Protein AF-A0A1I2N9X4-F1 (afdb_monomer_lite)

InterPro domains:
  IPR007569 Domain of unknown function DUF559 [PF04480] (42-112)
  IPR011335 Restriction endonuclease type II-like [SSF52980] (3-115)

Foldseek 3Di:
DPPDDCPPVLLVLLVVVCVVVVFDKDAQAFLAPDPPPPDDGDDTARIWTDAPQAIEGEHEAEDDDDDPVV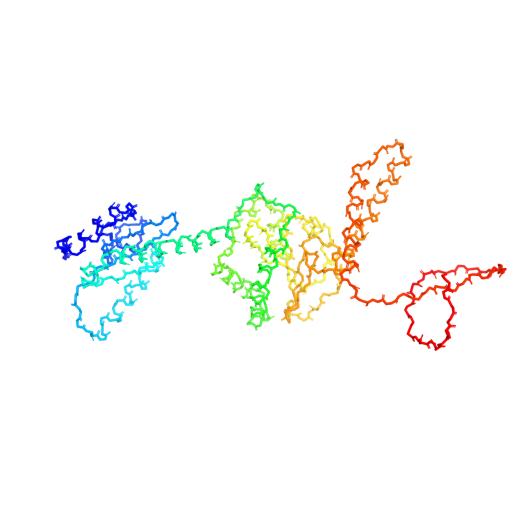VVVVVVVQVSCVVSGHQYYHYDYSVCCVPPVPVVVVVVVVVSVVSVVVRVQLCLFQDADLVPQDLQDQLVQVVVVCVVLLVLLLVLCVVCVADLPSSLVSSVVSCVVVSWHQDPVCCVPRPVLVVVCCVVVQWVGWTGTSNQIETEGEQPDECPVPPPSVVVVQQRSSYAYEYEDGNHPDDGYDDPVPDPGHRYWYHYSVGDIDGCSPDLVNVLVVLVVLLVVLVVVCVVQVVVVHDDVVSVVVSVVSVVSNVVSVVVPPDDDDDDDDDDDDDDDDDDDDDDDDDDDDDDDDDDDDDDD

Organism: NCBI:txid201973

Secondary structure (DSSP, 8-state):
-----TT-HHHHHHHHHHHHTT--EEEEEEEES-TTT---EEEEEEEEEE-SS-EEEEEEE------HHHHHHHHHHHHHHHHTT--EEEEEEHHHHHH-HHHHHHHHHHHHHHHHHHHHHHHHHH---TTS--SS--HHHHHHHHHHHHHHHHHHHHH-TT-HHHHHHHHHHHHHHTT-B--SHHHHHH-HHHHHHHHTTS--EEEEETTEEEEEEE-SS-GGGSHHHHHHHHT-TTSEEEEEE--STT------TT---SSEEEEETT--EEETTT-HHHHHHHHHHHHHHHHHHHHHHHTTT---HHHHHHHHHHHHHHHHHHHTT---PPPPPPPPPP---------------------------

pLDDT: mean 74.31, std 20.83, range [23.67, 98.38]

Structure (mmCIF, N/CA/C/O backbone):
data_AF-A0A1I2N9X4-F1
#
_entry.id   AF-A0A1I2N9X4-F1
#
loop_
_atom_site.group_PDB
_atom_site.id
_atom_site.type_symbol
_atom_site.label_atom_id
_atom_site.label_alt_id
_atom_site.label_comp_id
_atom_site.label_asym_id
_atom_site.label_entity_id
_atom_site.label_seq_id
_atom_site.pdbx_PDB_ins_code
_atom_site.Cartn_x
_atom_site.Cartn_y
_atom_site.Cartn_z
_atom_site.occupancy
_atom_site.B_iso_or_equiv
_atom_site.auth_seq_id
_atom_site.auth_comp_id
_atom_site.auth_asym_id
_atom_site.auth_atom_id
_atom_site.pdbx_PDB_model_num
ATOM 1 N N . MET A 1 1 ? -34.932 -14.422 23.112 1.00 36.62 1 MET A N 1
ATOM 2 C CA . MET A 1 1 ? -33.927 -13.379 22.799 1.00 36.62 1 MET A CA 1
ATOM 3 C C . MET A 1 1 ? -34.322 -12.114 23.539 1.00 36.62 1 MET A C 1
ATOM 5 O O . MET A 1 1 ? -35.435 -11.653 23.332 1.00 36.62 1 MET A O 1
ATOM 9 N N . LYS A 1 2 ? -33.484 -11.585 24.444 1.00 33.56 2 LYS A N 1
ATOM 10 C CA . LYS A 1 2 ? -33.767 -10.280 25.063 1.00 33.56 2 LYS A CA 1
ATOM 11 C C . LYS A 1 2 ? -33.606 -9.218 23.976 1.00 33.56 2 LYS A C 1
ATOM 13 O O . LYS A 1 2 ? -32.479 -8.897 23.616 1.00 33.56 2 LYS A O 1
ATOM 18 N N . VAL A 1 3 ? -34.720 -8.710 23.459 1.00 41.38 3 VAL A N 1
ATOM 19 C CA . VAL A 1 3 ? -34.763 -7.397 22.813 1.00 41.38 3 VAL A CA 1
ATOM 20 C C . VAL A 1 3 ? -34.382 -6.415 23.920 1.00 41.38 3 VAL A C 1
ATOM 22 O O . VAL A 1 3 ? -35.173 -6.171 24.827 1.00 41.38 3 VAL A O 1
ATOM 25 N N . ARG A 1 4 ? -33.113 -6.000 23.973 1.00 47.09 4 ARG A N 1
ATOM 26 C CA . ARG A 1 4 ? -32.677 -4.966 24.916 1.00 47.09 4 ARG A CA 1
ATOM 27 C C . ARG A 1 4 ? -33.085 -3.631 24.312 1.00 47.09 4 ARG A C 1
ATOM 29 O O . ARG A 1 4 ? -32.774 -3.364 23.157 1.00 47.09 4 ARG A O 1
ATOM 36 N N . SER A 1 5 ? -33.872 -2.872 25.061 1.00 44.72 5 SER A N 1
ATOM 37 C CA . SER A 1 5 ? -34.365 -1.573 24.638 1.00 44.72 5 SER A CA 1
ATOM 38 C C . SER A 1 5 ? -33.245 -0.536 24.698 1.00 44.72 5 SER A C 1
ATOM 40 O O . SER A 1 5 ? -32.372 -0.614 25.561 1.00 44.72 5 SER A O 1
ATOM 42 N N . LEU A 1 6 ? -33.342 0.486 23.845 1.00 51.72 6 LEU A N 1
ATOM 43 C CA . LEU A 1 6 ? -32.587 1.748 23.914 1.00 51.72 6 LEU A CA 1
ATOM 44 C C . LEU A 1 6 ? -32.811 2.521 25.236 1.00 51.72 6 LEU A C 1
ATOM 46 O O . LEU A 1 6 ? -32.489 3.699 25.332 1.00 51.72 6 LEU A O 1
ATOM 50 N N . ASP A 1 7 ? -33.396 1.914 26.273 1.00 53.31 7 ASP A N 1
ATOM 51 C CA . ASP A 1 7 ? -33.716 2.581 27.537 1.00 53.31 7 ASP A CA 1
ATOM 52 C C . ASP A 1 7 ? -32.510 2.760 28.460 1.00 53.31 7 ASP A C 1
ATOM 54 O O . ASP A 1 7 ? -32.669 3.245 29.580 1.00 53.31 7 ASP A O 1
ATOM 58 N N . SER A 1 8 ? -31.294 2.436 28.008 1.00 69.19 8 SER A N 1
ATOM 59 C CA . SER A 1 8 ? -30.096 2.924 28.682 1.00 69.19 8 SER A CA 1
ATOM 60 C C . SER A 1 8 ? -30.040 4.448 28.516 1.00 69.19 8 SER A C 1
ATOM 62 O O . SER A 1 8 ? -29.857 4.935 27.395 1.00 69.19 8 SER A O 1
ATOM 64 N N . PRO A 1 9 ? -30.167 5.243 29.599 1.00 83.50 9 PRO A N 1
ATOM 65 C CA . PRO A 1 9 ? -30.145 6.701 29.490 1.00 83.50 9 PRO A CA 1
ATOM 66 C C . PRO A 1 9 ? -28.846 7.204 28.845 1.00 83.50 9 PRO A C 1
ATOM 68 O O . PRO A 1 9 ? -28.835 8.248 28.207 1.00 83.50 9 PRO A O 1
ATOM 71 N N . TYR A 1 10 ? -27.759 6.438 28.954 1.00 89.94 10 TYR A N 1
ATOM 72 C CA . TYR A 1 10 ? -26.455 6.802 28.408 1.00 89.94 10 TYR A CA 1
ATOM 73 C C . TYR A 1 10 ? -26.311 6.517 26.910 1.00 89.94 10 TYR A C 1
ATOM 75 O O . TYR A 1 10 ? -25.607 7.266 26.238 1.00 89.94 10 TYR A O 1
ATOM 83 N N . GLU A 1 11 ? -26.995 5.501 26.372 1.00 91.06 11 GLU A N 1
ATOM 84 C CA . GLU A 1 11 ? -27.077 5.301 24.918 1.00 91.06 11 GLU A CA 1
ATOM 85 C C . GLU A 1 11 ? -27.815 6.473 24.273 1.00 91.06 11 GLU A C 1
ATOM 87 O O . GLU A 1 11 ? -27.294 7.066 23.333 1.00 91.06 11 GLU A O 1
ATOM 92 N N . LYS A 1 12 ? -28.959 6.884 24.845 1.00 92.12 12 LYS A N 1
ATOM 93 C CA . LYS A 1 12 ? -29.717 8.060 24.383 1.00 92.12 12 LYS A CA 1
ATOM 94 C C . LYS A 1 12 ? -28.876 9.341 24.432 1.00 92.12 12 LYS A C 1
ATOM 96 O O . LYS A 1 12 ? -28.818 10.063 23.443 1.00 92.12 12 LYS A O 1
ATOM 101 N N . ILE A 1 13 ? -28.169 9.595 25.538 1.00 94.31 13 ILE A N 1
ATOM 102 C CA . ILE A 1 13 ? -27.284 10.769 25.674 1.00 94.31 13 ILE A CA 1
ATOM 103 C C . ILE A 1 13 ? -26.181 10.767 24.603 1.00 94.31 13 ILE A C 1
ATOM 105 O O . ILE A 1 13 ? -25.904 11.803 23.992 1.00 94.31 13 ILE A O 1
ATOM 109 N N . LEU A 1 14 ? -25.544 9.617 24.361 1.00 95.31 14 LEU A N 1
ATOM 110 C CA . LEU A 1 14 ? -24.505 9.502 23.337 1.00 95.31 14 LEU A CA 1
ATOM 111 C C . LEU A 1 14 ? -25.086 9.686 21.929 1.00 95.31 14 LEU A C 1
ATOM 113 O O . LEU A 1 14 ? -24.506 10.401 21.112 1.00 95.31 14 LEU A O 1
ATOM 117 N N . GLU A 1 15 ? -26.251 9.097 21.661 1.00 95.88 15 GLU A N 1
ATOM 118 C CA . GLU A 1 15 ? -26.978 9.215 20.398 1.00 95.88 15 GLU A CA 1
ATOM 119 C C . GLU A 1 15 ? -27.363 10.670 20.087 1.00 95.88 15 GLU A C 1
ATOM 121 O O . GLU A 1 15 ? -27.155 11.147 18.968 1.00 95.88 15 GLU A O 1
ATOM 126 N N . GLU A 1 16 ? -27.884 11.400 21.074 1.00 95.88 16 GLU A N 1
ATOM 127 C CA . GLU A 1 16 ? -28.192 12.829 20.967 1.00 95.88 16 GLU A CA 1
ATOM 128 C C . GLU A 1 16 ? -26.931 13.663 20.716 1.00 95.88 16 GLU A C 1
ATOM 130 O O . GLU A 1 16 ? -26.940 14.568 19.878 1.00 95.88 16 GLU A O 1
ATOM 135 N N . GLY A 1 17 ? -25.821 13.328 21.381 1.00 97.06 17 GLY A N 1
ATOM 136 C CA . GLY A 1 17 ? -24.512 13.927 21.122 1.00 97.06 17 GLY A CA 1
ATOM 137 C C . GLY A 1 17 ? -24.045 13.722 19.677 1.00 97.06 17 GLY A C 1
ATOM 138 O O . GLY A 1 17 ? -23.663 14.681 19.001 1.00 97.06 17 GLY A O 1
ATOM 139 N N . MET A 1 18 ? -24.146 12.492 19.166 1.00 97.50 18 MET A N 1
ATOM 140 C CA . MET A 1 18 ? -23.806 12.165 17.778 1.00 97.50 18 MET A CA 1
ATOM 141 C C . MET A 1 18 ? -24.719 12.882 16.777 1.00 97.50 18 MET A C 1
ATOM 143 O O . MET A 1 18 ? -24.227 13.438 15.794 1.00 97.50 18 MET A O 1
ATOM 147 N N . LYS A 1 19 ? -26.033 12.943 17.043 1.00 97.12 19 LYS A N 1
ATOM 148 C CA . LYS A 1 19 ? -27.007 13.716 16.250 1.00 97.12 19 LYS A CA 1
ATOM 149 C C . LYS A 1 19 ? -26.639 15.199 16.205 1.00 97.12 19 LYS A C 1
ATOM 151 O O . LYS A 1 19 ? -26.577 15.769 15.116 1.00 97.12 19 LYS A O 1
ATOM 156 N N . ARG A 1 20 ? -26.325 15.807 17.358 1.00 97.75 20 ARG A N 1
ATOM 157 C CA . ARG A 1 20 ? -25.897 17.215 17.463 1.00 97.75 20 ARG A CA 1
ATOM 158 C C . ARG A 1 20 ? -24.675 17.497 16.591 1.00 97.75 20 ARG A C 1
ATOM 160 O O . ARG A 1 20 ? -24.636 18.515 15.904 1.00 97.75 20 ARG A O 1
ATOM 167 N N . ARG A 1 21 ? -23.703 16.583 16.581 1.00 97.19 21 ARG A N 1
ATOM 168 C CA . ARG A 1 21 ? -22.477 16.698 15.777 1.00 97.19 21 ARG A CA 1
ATOM 169 C C . ARG A 1 21 ? -22.609 16.193 14.336 1.00 97.19 21 ARG A C 1
ATOM 171 O O . ARG A 1 21 ? -21.644 16.260 13.582 1.00 97.19 21 ARG A O 1
ATOM 178 N N . LYS A 1 22 ? -23.795 15.731 13.921 1.00 97.25 22 LYS A N 1
ATOM 179 C CA . LYS A 1 22 ? -24.061 15.164 12.584 1.00 97.25 22 LYS A CA 1
ATOM 180 C C . LYS A 1 22 ? -23.155 13.970 12.246 1.00 97.25 22 LYS A C 1
ATOM 182 O O . LYS A 1 22 ? -22.808 13.753 11.086 1.00 97.25 22 LYS A O 1
ATOM 187 N N . ILE A 1 23 ? -22.781 13.188 13.256 1.00 97.19 23 ILE A N 1
ATOM 188 C CA . ILE A 1 23 ? -22.052 11.933 13.071 1.00 97.19 23 ILE A CA 1
ATOM 189 C C . ILE A 1 23 ? -23.029 10.915 12.472 1.00 97.19 23 ILE A C 1
ATOM 191 O O . ILE A 1 23 ? -24.123 10.713 12.996 1.00 97.19 23 ILE A O 1
ATOM 195 N N . SER A 1 24 ? -22.653 10.283 11.359 1.00 97.38 24 SER A N 1
ATOM 196 C CA . SER A 1 24 ? -23.481 9.265 10.704 1.00 97.38 24 SER A CA 1
ATOM 197 C C . SER A 1 24 ? -23.363 7.933 11.442 1.00 97.38 24 SER A C 1
ATOM 199 O O . SER A 1 24 ? -22.257 7.423 11.603 1.00 97.38 24 SER A O 1
ATOM 201 N N . TYR A 1 25 ? -24.483 7.323 11.828 1.00 97.06 25 TYR A N 1
ATOM 202 C CA . TYR A 1 25 ? -24.488 6.023 12.504 1.00 97.06 25 TYR A CA 1
ATOM 203 C C . TYR A 1 25 ? -25.742 5.192 12.199 1.00 97.06 25 TYR A C 1
ATOM 205 O O . TYR A 1 25 ? -26.715 5.682 11.624 1.00 97.06 25 TYR A O 1
ATOM 213 N N . ARG A 1 26 ? -25.713 3.921 12.608 1.00 95.19 26 ARG A N 1
ATOM 214 C CA . ARG A 1 26 ? -26.876 3.038 12.777 1.00 95.19 26 ARG A CA 1
ATOM 215 C C . ARG A 1 26 ? -26.922 2.577 14.225 1.00 95.19 26 ARG A C 1
ATOM 217 O O . ARG A 1 26 ? -25.895 2.145 14.731 1.00 95.19 26 ARG A O 1
ATOM 224 N N . ALA A 1 27 ? -28.067 2.692 14.882 1.00 93.75 27 ALA A N 1
ATOM 225 C CA . ALA A 1 27 ? -28.238 2.205 16.248 1.00 93.75 27 ALA A CA 1
ATOM 226 C C . ALA A 1 27 ? -28.748 0.759 16.243 1.00 93.75 27 ALA A C 1
ATOM 228 O O . ALA A 1 27 ? -29.496 0.383 15.338 1.00 93.75 27 ALA A O 1
ATOM 229 N N . GLN A 1 28 ? -28.374 -0.017 17.262 1.00 88.38 28 GLN A N 1
ATOM 230 C CA . GLN A 1 28 ? -28.844 -1.386 17.492 1.00 88.38 28 GLN A CA 1
ATOM 231 C C . GLN A 1 28 ? -28.669 -2.283 16.249 1.00 88.38 28 GLN A C 1
ATOM 233 O O . GLN A 1 28 ? -29.581 -3.003 15.838 1.00 88.38 28 GLN A O 1
ATOM 238 N N . ASP A 1 29 ? -27.491 -2.211 15.617 1.00 88.06 29 ASP A N 1
ATOM 239 C CA . ASP A 1 29 ? -27.215 -2.881 14.342 1.00 88.06 29 ASP A CA 1
ATOM 240 C C . ASP A 1 29 ? -26.816 -4.352 14.588 1.00 88.06 29 ASP A C 1
ATOM 242 O O . ASP A 1 29 ? -25.788 -4.618 15.227 1.00 88.06 29 ASP A O 1
ATOM 246 N N . PRO A 1 30 ? -27.604 -5.344 14.125 1.00 88.38 30 PRO A N 1
ATOM 247 C CA . PRO A 1 30 ? -27.252 -6.749 14.275 1.00 88.38 30 PRO A CA 1
ATOM 248 C C . PRO A 1 30 ? -26.043 -7.103 13.406 1.00 88.38 30 PRO A C 1
ATOM 250 O O . PRO A 1 30 ? -26.054 -6.939 12.183 1.00 88.38 30 PRO A O 1
ATOM 253 N N . ILE A 1 31 ? -25.019 -7.684 14.027 1.00 84.88 31 ILE A N 1
ATOM 254 C CA . ILE A 1 31 ? -23.812 -8.138 13.336 1.00 84.88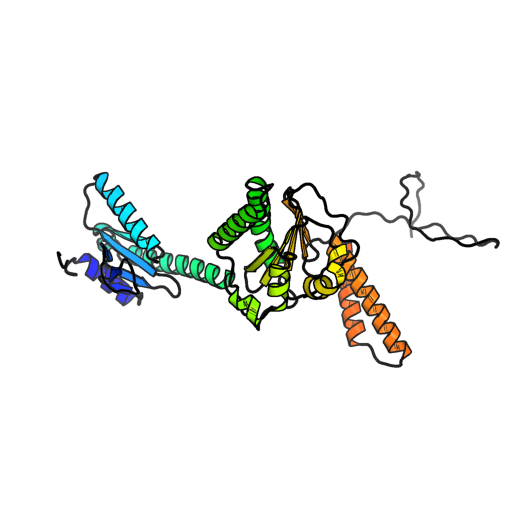 31 ILE A CA 1
ATOM 255 C C . ILE A 1 31 ? -24.063 -9.543 12.798 1.00 84.88 31 ILE A C 1
ATOM 257 O O . ILE A 1 31 ? -24.065 -10.530 13.538 1.00 84.88 31 ILE A O 1
ATOM 261 N N . ARG A 1 32 ? -24.348 -9.593 11.496 1.00 79.88 32 ARG A N 1
ATOM 262 C CA . ARG A 1 32 ? -24.748 -10.797 10.759 1.00 79.88 32 ARG A CA 1
ATOM 263 C C . ARG A 1 32 ? -23.531 -11.621 10.345 1.00 79.88 32 ARG A C 1
ATOM 265 O O . ARG A 1 32 ? -22.572 -11.060 9.820 1.00 79.88 32 ARG A O 1
ATOM 272 N N . ASP A 1 33 ? -23.634 -12.946 10.467 1.00 69.88 33 ASP A N 1
ATOM 273 C CA . ASP A 1 33 ? -22.587 -13.890 10.036 1.00 69.88 33 ASP A CA 1
ATOM 274 C C . ASP A 1 33 ? -22.337 -13.816 8.518 1.00 69.88 33 ASP A C 1
ATOM 276 O O . ASP A 1 33 ? -21.206 -13.902 8.043 1.00 69.88 33 ASP A O 1
ATOM 280 N N . ASN A 1 34 ? -23.401 -13.620 7.729 1.00 65.25 34 ASN A N 1
ATOM 281 C CA . ASN A 1 34 ? -23.299 -13.416 6.289 1.00 65.25 34 ASN A CA 1
ATOM 282 C C . ASN A 1 34 ? -24.286 -12.337 5.810 1.00 65.25 34 ASN A C 1
ATOM 284 O O . ASN A 1 34 ? -25.499 -12.575 5.798 1.00 65.25 34 ASN A O 1
ATOM 288 N N . PRO A 1 35 ? -23.797 -11.172 5.342 1.00 58.34 35 PRO A N 1
ATOM 289 C CA . PRO A 1 35 ? -24.655 -10.101 4.843 1.00 58.34 35 PRO A CA 1
ATOM 290 C C . PRO A 1 35 ? -25.530 -10.506 3.646 1.00 58.34 35 PRO A C 1
ATOM 292 O O . PRO A 1 35 ? -26.546 -9.860 3.411 1.00 58.34 35 PRO A O 1
ATOM 295 N N . ARG A 1 36 ? -25.147 -11.546 2.881 1.00 55.06 36 ARG A N 1
ATOM 296 C CA . ARG A 1 36 ? -25.854 -11.971 1.658 1.00 55.06 36 ARG A CA 1
ATOM 297 C C . ARG A 1 36 ? -27.035 -12.913 1.899 1.00 55.06 36 ARG A C 1
ATOM 299 O O . ARG A 1 36 ? -27.974 -12.865 1.117 1.00 55.06 36 ARG A O 1
ATOM 306 N N . TYR A 1 37 ? -26.999 -13.756 2.934 1.00 57.69 37 TYR A N 1
ATOM 307 C CA . TYR A 1 37 ? -28.021 -14.801 3.150 1.00 57.69 37 TYR A CA 1
ATOM 308 C C . TYR A 1 37 ? -28.962 -14.532 4.330 1.00 57.69 37 TYR A C 1
ATOM 310 O O . TYR A 1 37 ? -29.905 -15.285 4.547 1.00 57.69 37 TYR A O 1
ATOM 318 N N . GLY A 1 38 ? -28.753 -13.446 5.078 1.00 53.16 38 GLY A N 1
ATOM 319 C CA . GLY A 1 38 ? -29.766 -12.872 5.968 1.00 53.16 38 GLY A CA 1
ATOM 320 C C . GLY A 1 38 ? -30.158 -13.679 7.217 1.00 53.16 38 GLY A C 1
ATOM 321 O O . GLY A 1 38 ? -30.835 -13.108 8.070 1.00 53.16 38 GLY A O 1
ATOM 322 N N . MET A 1 39 ? -29.730 -14.933 7.383 1.00 52.81 39 MET A N 1
ATOM 323 C CA . MET A 1 39 ? -30.048 -15.744 8.565 1.00 52.81 39 MET A CA 1
ATOM 324 C C . MET A 1 39 ? -28.907 -15.735 9.590 1.00 52.81 39 MET A C 1
ATOM 326 O O . MET A 1 39 ? -27.792 -16.142 9.280 1.00 52.81 39 MET A O 1
ATOM 330 N N . GLY A 1 40 ? -29.223 -15.301 10.815 1.00 66.94 40 GLY A N 1
ATOM 331 C CA . GLY A 1 40 ? -28.335 -15.342 11.985 1.00 66.94 40 GLY A CA 1
ATOM 332 C C . GLY A 1 40 ? -27.591 -14.031 12.285 1.00 66.94 40 GLY A C 1
ATOM 333 O O . GLY A 1 40 ? -27.060 -13.372 11.390 1.00 66.94 40 GLY A O 1
ATOM 334 N N . TYR A 1 41 ? -27.569 -13.644 13.563 1.00 72.50 41 TYR A N 1
ATOM 335 C CA . TYR A 1 41 ? -26.653 -12.643 14.119 1.00 72.50 41 TYR A CA 1
ATOM 336 C C . TYR A 1 41 ? -26.227 -13.084 15.521 1.00 72.50 41 TYR A C 1
ATOM 338 O O . TYR A 1 41 ? -27.050 -13.572 16.301 1.00 72.50 41 TYR A O 1
ATOM 346 N N . ARG A 1 42 ? -24.940 -12.925 15.848 1.00 79.69 42 ARG A N 1
ATOM 347 C CA . ARG A 1 42 ? -24.394 -13.341 17.151 1.00 79.69 42 ARG A CA 1
ATOM 348 C C . ARG A 1 42 ? -24.387 -12.215 18.180 1.00 79.69 42 ARG A C 1
ATOM 350 O O . ARG A 1 42 ? -24.557 -12.463 19.372 1.00 79.69 42 ARG A O 1
ATOM 357 N N . TYR A 1 43 ? -24.208 -10.984 17.714 1.00 84.06 43 TYR A N 1
ATOM 358 C CA . TYR A 1 43 ? -24.157 -9.783 18.541 1.00 84.06 43 TYR A CA 1
ATOM 359 C C . TYR A 1 43 ? -24.988 -8.670 17.905 1.00 84.06 43 TYR A C 1
ATOM 361 O O . TYR A 1 43 ? -25.205 -8.660 16.695 1.00 84.06 43 TYR A O 1
ATOM 369 N N . VAL A 1 44 ? -25.429 -7.727 18.730 1.00 87.50 44 VAL A N 1
ATOM 370 C CA . VAL A 1 44 ? -26.011 -6.452 18.298 1.00 87.50 44 VAL A CA 1
ATOM 371 C C . VAL A 1 44 ? -25.064 -5.369 18.781 1.00 87.50 44 VAL A C 1
ATOM 373 O O . VAL A 1 44 ? -24.639 -5.433 19.932 1.00 87.50 44 VAL A O 1
ATOM 376 N N . ALA A 1 45 ? -24.668 -4.461 17.896 1.00 90.62 45 ALA A N 1
ATOM 377 C CA . ALA A 1 45 ? -23.883 -3.292 18.262 1.00 90.62 45 ALA A CA 1
ATOM 378 C C . ALA A 1 45 ? -24.806 -2.162 18.715 1.00 90.62 45 ALA A C 1
ATOM 380 O O . ALA A 1 45 ? -25.797 -1.901 18.032 1.00 90.62 45 ALA A O 1
ATOM 381 N N . ASP A 1 46 ? -24.463 -1.462 19.799 1.00 92.88 46 ASP A N 1
ATOM 382 C CA . ASP A 1 46 ? -25.262 -0.312 20.247 1.00 92.88 46 ASP A CA 1
ATOM 383 C C . ASP A 1 46 ? -25.285 0.766 19.165 1.00 92.88 46 ASP A C 1
ATOM 385 O O . ASP A 1 46 ? -26.356 1.237 18.779 1.00 92.88 46 ASP A O 1
ATOM 389 N N . PHE A 1 47 ? -24.115 1.070 18.593 1.00 95.44 47 PHE A N 1
ATOM 390 C CA . PHE A 1 47 ? -23.997 1.903 17.406 1.00 95.44 47 PHE A CA 1
ATOM 391 C C . PHE A 1 47 ? -22.940 1.381 16.431 1.00 95.44 47 PHE A C 1
ATOM 393 O O . PHE A 1 47 ? -21.886 0.875 16.807 1.00 95.44 47 PHE A O 1
ATOM 400 N N . VAL A 1 48 ? -23.199 1.585 15.145 1.00 96.50 48 VAL A N 1
ATOM 401 C CA . VAL A 1 48 ? -22.222 1.472 14.064 1.00 96.50 48 VAL A CA 1
ATOM 402 C C . VAL A 1 48 ? -22.061 2.850 13.453 1.00 96.50 48 VAL A C 1
ATOM 404 O O . VAL A 1 48 ? -22.939 3.322 12.731 1.00 96.50 48 VAL A O 1
ATOM 407 N N . VAL A 1 49 ? -20.938 3.496 13.738 1.00 97.56 49 VAL A N 1
ATOM 408 C CA . VAL A 1 49 ? -20.574 4.804 13.200 1.00 97.56 49 VAL A CA 1
ATOM 409 C C . VAL A 1 49 ? -19.937 4.629 11.824 1.00 97.56 49 VAL A C 1
ATOM 411 O O . VAL A 1 49 ? -19.056 3.794 11.619 1.00 97.56 49 VAL A O 1
ATOM 414 N N . MET A 1 50 ? -20.393 5.425 10.864 1.00 96.44 50 MET A N 1
ATOM 415 C CA . MET A 1 50 ? -20.019 5.326 9.458 1.00 96.44 50 MET A CA 1
ATOM 416 C C . MET A 1 50 ? -19.138 6.513 9.062 1.00 96.44 50 MET A C 1
ATOM 418 O O . MET A 1 50 ? -19.572 7.663 9.132 1.00 96.44 50 MET A O 1
ATOM 422 N N . GLY A 1 51 ? -17.920 6.220 8.607 1.00 95.12 51 GLY A N 1
ATOM 423 C CA . GLY A 1 51 ? -17.074 7.174 7.892 1.00 95.12 51 GLY A CA 1
ATOM 424 C C . GLY A 1 51 ? -17.389 7.206 6.394 1.00 95.12 51 GLY A C 1
ATOM 425 O O . GLY A 1 51 ? -18.317 6.553 5.909 1.00 95.12 51 GLY A O 1
ATOM 426 N N . LYS A 1 52 ? -16.579 7.935 5.621 1.00 94.44 52 LYS A N 1
ATOM 427 C CA . LYS A 1 52 ? -16.640 7.928 4.147 1.00 94.44 52 LYS A CA 1
ATOM 428 C C . LYS A 1 52 ? -16.256 6.566 3.565 1.00 94.44 52 LYS A C 1
ATOM 430 O O . LYS A 1 52 ? -16.717 6.179 2.486 1.00 94.44 52 LYS A O 1
ATOM 435 N N . HIS A 1 53 ? -15.359 5.855 4.237 1.00 92.12 53 HIS A N 1
ATOM 436 C CA . HIS A 1 53 ? -14.749 4.612 3.779 1.00 92.12 53 HIS A CA 1
ATOM 437 C C . HIS A 1 53 ? -14.689 3.528 4.860 1.00 92.12 53 HIS A C 1
ATOM 439 O O . HIS A 1 53 ? -14.535 2.361 4.484 1.00 92.12 53 HIS A O 1
ATOM 445 N N . CYS A 1 54 ? -14.816 3.888 6.142 1.00 94.38 54 CYS A N 1
ATOM 446 C CA . CYS A 1 54 ? -14.753 2.972 7.279 1.00 94.38 54 CYS A CA 1
ATOM 447 C C . CYS A 1 54 ? -16.091 2.787 8.021 1.00 94.38 54 CYS A C 1
ATOM 449 O O . CYS A 1 54 ? -17.038 3.560 7.849 1.00 94.38 54 CYS A O 1
ATOM 451 N N . LYS A 1 55 ? -16.152 1.769 8.886 1.00 95.31 55 LYS A N 1
ATOM 452 C CA . LYS A 1 55 ? -17.242 1.520 9.843 1.00 95.31 55 LYS A CA 1
ATOM 453 C C . LYS A 1 55 ? -16.671 1.154 11.208 1.00 95.31 55 LYS A C 1
ATOM 455 O O . LYS A 1 55 ? -15.893 0.212 11.297 1.00 95.31 55 LYS A O 1
ATOM 460 N N . ILE A 1 56 ? -17.075 1.847 12.262 1.00 96.06 56 ILE A N 1
ATOM 461 C CA . ILE A 1 56 ? -16.589 1.616 13.628 1.00 96.06 56 ILE A CA 1
ATOM 462 C C . ILE A 1 56 ? -17.770 1.232 14.508 1.00 96.06 56 ILE A C 1
ATOM 464 O O . ILE A 1 56 ? -18.807 1.891 14.474 1.00 96.06 56 ILE A O 1
ATOM 468 N N . VAL A 1 57 ? -17.623 0.170 15.290 1.00 95.06 57 VAL A N 1
ATOM 469 C CA . VAL A 1 57 ? -18.604 -0.189 16.316 1.00 95.06 57 VAL A CA 1
ATOM 470 C C . VAL A 1 57 ? -18.367 0.676 17.551 1.00 95.06 57 VAL A C 1
ATOM 472 O O . VAL A 1 57 ? -17.225 0.864 17.959 1.00 95.06 57 VAL A O 1
ATOM 475 N N . VAL A 1 58 ? -19.433 1.200 18.148 1.00 95.00 58 VAL A N 1
ATOM 476 C CA . VAL A 1 58 ? -19.401 1.920 19.423 1.00 95.00 58 VAL A CA 1
ATOM 477 C C . VAL A 1 58 ? -20.374 1.243 20.381 1.00 95.00 58 VAL A C 1
ATOM 479 O O . VAL A 1 58 ? -21.549 1.079 20.060 1.00 95.00 58 VAL A O 1
ATOM 482 N N . GLU A 1 59 ? -19.880 0.863 21.552 1.00 92.56 59 GLU A N 1
ATOM 483 C CA . GLU A 1 59 ? -20.638 0.182 22.605 1.00 92.56 59 GLU A CA 1
ATOM 484 C C . GLU A 1 59 ? -20.694 1.042 23.870 1.00 92.56 59 GLU A C 1
ATOM 486 O O . GLU A 1 59 ? -19.716 1.708 24.235 1.00 92.56 59 GLU A O 1
ATOM 491 N N . VAL A 1 60 ? -21.827 0.988 24.564 1.00 90.62 60 VAL A N 1
ATOM 492 C CA . VAL A 1 60 ? -22.070 1.673 25.831 1.00 90.62 60 VAL A CA 1
ATOM 493 C C . VAL A 1 60 ? -22.096 0.652 26.962 1.00 90.62 60 VAL A C 1
ATOM 495 O O . VAL A 1 60 ? -23.071 -0.049 27.222 1.00 90.62 60 VAL A O 1
ATOM 498 N N . ASP A 1 61 ? -20.998 0.605 27.700 1.00 82.94 61 ASP A N 1
ATOM 499 C CA . ASP A 1 61 ? -20.746 -0.392 28.724 1.00 82.94 61 ASP A CA 1
ATOM 500 C C . ASP A 1 61 ? -21.127 0.142 30.133 1.00 82.94 61 ASP A C 1
ATOM 502 O O . ASP A 1 61 ? -20.505 1.036 30.710 1.00 82.94 61 ASP A O 1
ATOM 506 N N . GLY A 1 62 ? -22.169 -0.421 30.760 1.00 65.50 62 GLY A N 1
ATOM 507 C CA . GLY A 1 62 ? -22.575 -0.098 32.144 1.00 65.50 62 GLY A CA 1
ATOM 508 C C . GLY A 1 62 ? -21.696 -0.727 33.238 1.00 65.50 62 GLY A C 1
ATOM 509 O O . GLY A 1 62 ? -21.444 -1.920 33.172 1.00 65.50 62 GLY A O 1
ATOM 510 N N . ARG A 1 63 ? -21.267 0.059 34.253 1.00 53.41 63 ARG A N 1
ATOM 511 C CA . ARG A 1 63 ? -20.318 -0.295 35.353 1.00 53.41 63 ARG A CA 1
ATOM 512 C C . ARG A 1 63 ? -20.108 -1.802 35.617 1.00 53.41 63 ARG A C 1
ATOM 514 O O . ARG A 1 63 ? -21.031 -2.551 35.925 1.00 53.41 63 ARG A O 1
ATOM 521 N N . TYR A 1 64 ? -18.830 -2.186 35.578 1.00 49.56 64 TYR A N 1
ATOM 522 C CA . TYR A 1 64 ? -18.306 -3.548 35.499 1.00 49.56 64 TYR A CA 1
ATOM 523 C C . TYR A 1 64 ? -17.521 -3.926 36.765 1.00 49.56 64 TYR A C 1
ATOM 525 O O . TYR A 1 64 ? -16.589 -3.218 37.143 1.00 49.56 64 TYR A O 1
ATOM 533 N N . HIS A 1 65 ? -17.807 -5.087 37.361 1.00 47.25 65 HIS A N 1
ATOM 534 C CA . HIS A 1 65 ? -16.808 -5.798 38.165 1.00 47.25 65 HIS A CA 1
ATOM 535 C C . HIS A 1 65 ? -15.802 -6.470 37.213 1.00 47.25 65 HIS A C 1
ATOM 537 O O . HIS A 1 65 ? -16.196 -7.145 36.259 1.00 47.25 65 HIS A O 1
ATOM 543 N N . GLN A 1 66 ? -14.507 -6.243 37.447 1.00 53.19 66 GLN A N 1
ATOM 544 C CA . GLN A 1 66 ? -13.381 -6.704 36.625 1.00 53.19 66 GLN A CA 1
ATOM 545 C C . GLN A 1 66 ? -13.140 -8.216 36.781 1.00 53.19 66 GLN A C 1
ATOM 547 O O . GLN A 1 66 ? -12.168 -8.641 37.398 1.00 53.19 66 GLN A O 1
ATOM 552 N N . GLN A 1 67 ? -14.029 -9.050 36.241 1.00 58.81 67 GLN A N 1
ATOM 553 C CA . GLN A 1 67 ? -13.800 -10.496 36.194 1.00 58.81 67 GLN A CA 1
ATOM 554 C C . GLN A 1 67 ? -13.003 -10.887 34.927 1.00 58.81 67 GLN A C 1
ATOM 556 O O . GLN A 1 67 ? -13.371 -10.449 33.830 1.00 58.81 67 GLN A O 1
ATOM 561 N N . PRO A 1 68 ? -11.944 -11.716 35.038 1.00 58.28 68 PRO A N 1
ATOM 562 C CA . PRO A 1 68 ? -11.104 -12.150 33.911 1.00 58.28 68 PRO A CA 1
ATOM 563 C C . PRO A 1 68 ? -11.882 -12.756 32.731 1.00 58.28 68 PRO A C 1
ATOM 565 O O . PRO A 1 68 ? -11.601 -12.435 31.576 1.00 58.28 68 PRO A O 1
ATOM 568 N N . ASP A 1 69 ? -12.932 -13.533 33.010 1.00 66.81 69 ASP A N 1
ATOM 569 C CA . ASP A 1 69 ? -13.770 -14.195 31.997 1.00 66.81 69 ASP A CA 1
ATOM 570 C C . ASP A 1 69 ? -14.547 -13.218 31.107 1.00 66.81 69 ASP A C 1
ATOM 572 O O . ASP A 1 69 ? -15.027 -13.569 30.025 1.00 66.81 69 ASP A O 1
ATOM 576 N N . ARG A 1 70 ? -14.723 -11.971 31.556 1.00 66.56 70 ARG A N 1
ATOM 577 C CA . ARG A 1 70 ? -15.402 -10.939 30.769 1.00 66.56 70 ARG A CA 1
ATOM 578 C C . ARG A 1 70 ? -14.462 -10.321 29.737 1.00 66.56 70 ARG A C 1
A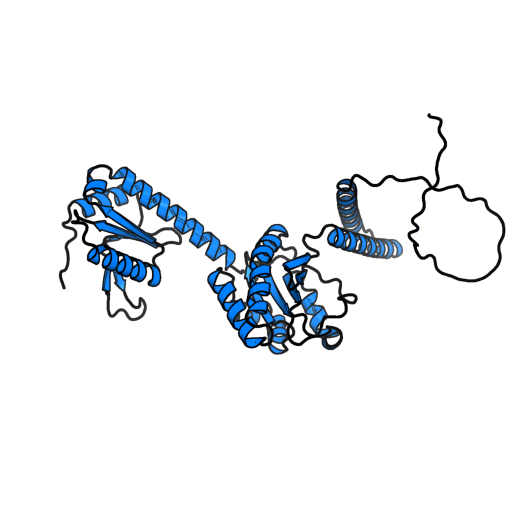TOM 580 O O . ARG A 1 70 ? -14.852 -10.218 28.584 1.00 66.56 70 ARG A O 1
ATOM 587 N N . ARG A 1 71 ? -13.194 -10.082 30.094 1.00 67.50 71 ARG A N 1
ATOM 588 C CA . ARG A 1 71 ? -12.166 -9.591 29.154 1.00 67.50 71 ARG A CA 1
ATOM 589 C C . ARG A 1 71 ? -11.966 -10.536 27.970 1.00 67.50 71 ARG A C 1
ATOM 591 O O . ARG A 1 71 ? -11.820 -10.077 26.844 1.00 67.50 71 ARG A O 1
ATOM 598 N N . ILE A 1 72 ? -11.982 -11.847 28.220 1.00 71.88 72 ILE A N 1
ATOM 599 C CA . ILE A 1 72 ? -11.872 -12.858 27.157 1.00 71.88 72 ILE A CA 1
ATOM 600 C C . ILE A 1 72 ? -13.101 -12.805 26.239 1.00 71.88 72 ILE A C 1
ATOM 602 O O . ILE A 1 72 ? -12.959 -12.824 25.019 1.00 71.88 72 ILE A O 1
ATOM 606 N N . ARG A 1 73 ? -14.311 -12.698 26.806 1.00 74.06 73 ARG A N 1
ATOM 607 C CA . ARG A 1 73 ? -15.552 -12.581 26.022 1.00 74.06 73 ARG A CA 1
ATOM 608 C C . ARG A 1 73 ? -15.607 -11.301 25.192 1.00 74.06 73 ARG A C 1
ATOM 610 O O . ARG A 1 73 ? -16.034 -11.369 24.042 1.00 74.06 73 ARG A O 1
ATOM 617 N N . ASP A 1 74 ? -15.151 -10.182 25.743 1.00 76.31 74 ASP A N 1
ATOM 618 C CA . ASP A 1 74 ? -15.109 -8.900 25.037 1.00 76.31 74 ASP A CA 1
ATOM 619 C C . ASP A 1 74 ? -14.080 -8.947 23.900 1.00 76.31 74 ASP A C 1
ATOM 621 O O . ASP A 1 74 ? -14.413 -8.609 22.770 1.00 76.31 74 ASP A O 1
ATOM 625 N N . ALA A 1 75 ? -12.890 -9.513 24.132 1.00 75.06 75 ALA A N 1
ATOM 626 C CA . ALA A 1 75 ? -11.893 -9.712 23.078 1.00 75.06 75 ALA A CA 1
ATOM 627 C C . ALA A 1 75 ? -12.396 -10.626 21.943 1.00 75.06 75 ALA A C 1
ATOM 629 O O . ALA A 1 75 ? -12.160 -10.348 20.768 1.00 75.06 75 ALA A O 1
ATOM 630 N N . LEU A 1 76 ? -13.120 -11.705 22.270 1.00 78.56 76 LEU A N 1
ATOM 631 C CA . LEU A 1 76 ? -13.748 -12.575 21.268 1.00 78.56 76 LEU A CA 1
ATOM 632 C C . LEU A 1 76 ? -14.835 -11.844 20.474 1.00 78.56 76 LEU A C 1
ATOM 634 O O . LEU A 1 76 ? -14.978 -12.075 19.272 1.00 78.56 76 LEU A O 1
ATOM 638 N N . ARG A 1 77 ? -15.597 -10.967 21.134 1.00 82.44 77 ARG A N 1
ATOM 639 C CA . ARG A 1 77 ? -16.618 -10.139 20.489 1.00 82.44 77 ARG A CA 1
ATOM 640 C C . ARG A 1 77 ? -15.978 -9.122 19.549 1.00 82.44 77 ARG A C 1
ATOM 642 O O . ARG A 1 77 ? -16.400 -9.041 18.401 1.00 82.44 77 ARG A O 1
ATOM 649 N N . ASP A 1 78 ? -14.938 -8.425 19.987 1.00 81.88 78 ASP A N 1
ATOM 650 C CA . ASP A 1 78 ? -14.222 -7.447 19.165 1.00 81.88 78 ASP A CA 1
ATOM 651 C C . ASP A 1 78 ? -13.571 -8.130 17.952 1.00 81.88 78 ASP A C 1
ATOM 653 O O . ASP A 1 78 ? -13.719 -7.675 16.817 1.00 81.88 78 ASP A O 1
ATOM 657 N N . TYR A 1 79 ? -12.946 -9.295 18.157 1.00 81.94 79 TYR A N 1
ATOM 658 C CA . TYR A 1 79 ? -12.421 -10.120 17.068 1.00 81.94 79 TYR A CA 1
ATOM 659 C C . TYR A 1 79 ? -13.515 -10.519 16.068 1.00 81.94 79 TYR A C 1
ATOM 661 O O . TYR A 1 79 ? -13.321 -10.423 14.852 1.00 81.94 79 TYR A O 1
ATOM 669 N N . TYR A 1 80 ? -14.683 -10.937 16.561 1.00 83.94 80 TYR A N 1
ATOM 670 C CA . TYR A 1 80 ? -15.825 -11.253 15.710 1.00 83.94 80 TYR A CA 1
ATOM 671 C C . TYR A 1 80 ? -16.271 -10.023 14.904 1.00 83.94 80 TYR A C 1
ATOM 673 O O . TYR A 1 80 ? -16.429 -10.120 13.694 1.00 83.94 80 TYR A O 1
ATOM 681 N N . MET A 1 81 ? -16.385 -8.844 15.516 1.00 83.06 81 MET A N 1
ATOM 682 C CA . MET A 1 81 ? -16.744 -7.606 14.810 1.00 83.06 81 MET A CA 1
ATOM 683 C C . MET A 1 81 ? -15.737 -7.261 13.705 1.00 83.06 81 MET A C 1
ATOM 685 O O . MET A 1 81 ? -16.117 -7.064 12.551 1.00 83.06 81 MET A O 1
ATOM 689 N N . ILE A 1 82 ? -14.442 -7.271 14.017 1.00 82.62 82 ILE A N 1
ATOM 690 C CA . ILE A 1 82 ? -13.384 -6.920 13.060 1.00 82.62 82 ILE A CA 1
ATOM 691 C C . ILE A 1 82 ? -13.377 -7.884 11.865 1.00 82.62 82 ILE A C 1
ATOM 693 O O . ILE A 1 82 ? -13.307 -7.474 10.704 1.00 82.62 82 ILE A O 1
ATOM 697 N N . THR A 1 83 ? -13.514 -9.184 12.128 1.00 78.62 83 THR A N 1
ATOM 698 C CA . THR A 1 83 ? -13.546 -10.207 11.069 1.00 78.62 83 THR A CA 1
ATOM 699 C C . THR A 1 83 ? -14.800 -10.144 10.193 1.00 78.62 83 THR A C 1
ATOM 701 O O . THR A 1 83 ? -14.761 -10.618 9.058 1.00 78.62 83 THR A O 1
ATOM 704 N N . HIS A 1 84 ? -15.872 -9.493 10.656 1.00 83.25 84 HIS A N 1
ATOM 705 C CA . HIS A 1 84 ? -17.123 -9.297 9.911 1.00 83.25 84 HIS A CA 1
ATOM 706 C C . HIS A 1 84 ? -17.209 -7.930 9.207 1.00 83.25 84 HIS A C 1
ATOM 708 O O . HIS A 1 84 ? -18.279 -7.507 8.770 1.00 83.25 84 HIS A O 1
ATOM 714 N N . GLY A 1 85 ? -16.068 -7.258 9.017 1.00 83.81 85 GLY A N 1
ATOM 715 C CA . GLY A 1 85 ? -15.953 -6.101 8.125 1.00 83.81 85 GLY A CA 1
ATOM 716 C C . GLY A 1 85 ? -16.130 -4.740 8.794 1.00 83.81 85 GLY A C 1
ATOM 717 O O . GLY A 1 85 ? -16.318 -3.748 8.085 1.00 83.81 85 GLY A O 1
ATOM 718 N N . TYR A 1 86 ? -16.054 -4.692 10.123 1.00 90.00 86 TYR A N 1
ATOM 719 C CA . TYR A 1 86 ? -15.909 -3.454 10.884 1.00 90.00 86 TYR A CA 1
ATOM 720 C C . TYR A 1 86 ? -14.422 -3.152 11.084 1.00 90.00 86 TYR A C 1
ATOM 722 O O . TYR A 1 86 ? -13.592 -4.053 11.177 1.00 90.00 86 TYR A O 1
ATOM 730 N N . ASP A 1 87 ? -14.076 -1.874 11.084 1.00 91.62 87 ASP A N 1
ATOM 731 C CA . ASP A 1 87 ? -12.694 -1.406 11.103 1.00 91.62 87 ASP A CA 1
ATOM 732 C C . ASP A 1 87 ? -12.132 -1.284 12.512 1.00 91.62 87 ASP A C 1
ATOM 734 O O . ASP A 1 87 ? -10.929 -1.437 12.702 1.00 91.62 87 ASP A O 1
ATOM 738 N N . ASP A 1 88 ? -12.999 -1.009 13.486 1.00 92.75 88 ASP A N 1
ATOM 739 C CA . ASP A 1 88 ? -12.610 -0.854 14.880 1.00 92.75 88 ASP A CA 1
ATOM 740 C C . ASP A 1 88 ? -13.810 -0.986 15.826 1.00 92.75 88 ASP A C 1
ATOM 742 O O . ASP A 1 88 ? -14.965 -0.937 15.385 1.00 92.75 88 ASP A O 1
ATOM 746 N N . VAL A 1 89 ? -13.526 -1.107 17.124 1.00 90.94 89 VAL A N 1
ATOM 747 C CA . VAL A 1 89 ? -14.516 -1.142 18.204 1.00 90.94 89 VAL A CA 1
ATOM 748 C C . VAL A 1 89 ? -14.107 -0.160 19.305 1.00 90.94 89 VAL A C 1
ATOM 750 O O . VAL A 1 89 ? -13.023 -0.257 19.875 1.00 90.94 89 VAL A O 1
ATOM 753 N N . LEU A 1 90 ? -14.988 0.786 19.627 1.00 92.38 90 LEU A N 1
ATOM 754 C CA . LEU A 1 90 ? -14.865 1.689 20.769 1.00 92.38 90 LEU A CA 1
ATOM 755 C C . LEU A 1 90 ? -15.871 1.291 21.848 1.00 92.38 90 LEU A C 1
ATOM 757 O O . LEU A 1 90 ? -17.027 0.995 21.553 1.00 92.38 90 LEU A O 1
ATOM 761 N N . ARG A 1 91 ? -15.441 1.311 23.108 1.00 90.75 91 ARG A N 1
ATOM 762 C CA . ARG A 1 91 ? -16.291 1.023 24.267 1.00 90.75 91 ARG A CA 1
ATOM 763 C C . ARG A 1 91 ? -16.221 2.201 25.220 1.00 90.75 91 ARG A C 1
ATOM 765 O O . ARG A 1 91 ? -15.131 2.549 25.668 1.00 90.75 91 ARG A O 1
ATOM 772 N N . PHE A 1 92 ? -17.369 2.789 25.533 1.00 92.38 92 PHE A N 1
ATOM 773 C CA . PHE A 1 92 ? -17.472 3.865 26.511 1.00 92.38 92 PHE A CA 1
ATOM 774 C C . PHE A 1 92 ? -18.231 3.382 27.728 1.00 92.38 92 PHE A C 1
ATOM 776 O O . PHE A 1 92 ? -19.337 2.855 27.634 1.00 92.38 92 PHE A O 1
ATOM 783 N N . THR A 1 93 ? -17.662 3.609 28.901 1.00 90.31 93 THR A N 1
ATOM 784 C CA . THR A 1 93 ? -18.368 3.358 30.144 1.00 90.31 93 THR A CA 1
ATOM 785 C C . THR A 1 93 ? -19.468 4.392 30.359 1.00 90.31 93 THR A C 1
ATOM 787 O O . THR A 1 93 ? -19.342 5.567 30.007 1.00 90.31 93 THR A O 1
ATOM 790 N N . THR A 1 94 ? -20.526 4.005 31.068 1.00 90.75 94 THR A N 1
ATOM 791 C CA . THR A 1 94 ? -21.568 4.965 31.474 1.00 90.75 94 THR A CA 1
ATOM 792 C C . THR A 1 94 ? -21.019 6.118 32.319 1.00 90.75 94 THR A C 1
ATOM 794 O O . THR A 1 94 ? -21.569 7.217 32.299 1.00 90.75 94 THR A O 1
ATOM 797 N N . LYS A 1 95 ? -19.910 5.906 33.049 1.00 90.81 95 LYS A N 1
ATOM 798 C CA . LYS A 1 95 ? -19.224 6.977 33.784 1.00 90.81 95 LYS A CA 1
ATOM 799 C C . LYS A 1 95 ? -18.625 7.998 32.818 1.00 90.81 95 LYS A C 1
ATOM 801 O O . LYS A 1 95 ? -18.858 9.179 33.040 1.00 90.81 95 LYS A O 1
ATOM 806 N N . GLU A 1 96 ? -17.906 7.553 31.788 1.00 92.69 96 GLU A N 1
ATOM 807 C CA . GLU A 1 96 ? -17.273 8.430 30.792 1.00 92.69 96 GLU A CA 1
ATOM 808 C C . GLU A 1 96 ? -18.303 9.284 30.063 1.00 92.69 96 GLU A C 1
ATOM 810 O O . GLU A 1 96 ? -18.166 10.504 30.061 1.00 92.69 96 GLU A O 1
ATOM 815 N N . ILE A 1 97 ? -19.384 8.674 29.565 1.00 93.94 97 ILE A N 1
ATOM 816 C CA . ILE A 1 97 ? -20.461 9.398 28.868 1.00 93.94 97 ILE A CA 1
ATOM 817 C C . ILE A 1 97 ? -21.084 10.453 29.787 1.00 93.94 97 ILE A C 1
ATOM 819 O O . ILE A 1 97 ? -21.303 11.590 29.379 1.00 93.94 97 ILE A O 1
ATOM 823 N N . ARG A 1 98 ? -21.333 10.103 31.056 1.00 92.62 98 ARG A N 1
ATOM 824 C CA . ARG A 1 98 ? -21.929 11.023 32.034 1.00 92.62 98 ARG A CA 1
ATOM 825 C C . ARG A 1 98 ? -21.019 12.199 32.379 1.00 92.62 98 ARG A C 1
ATOM 827 O O . ARG A 1 98 ? -21.517 13.291 32.620 1.00 92.62 98 ARG A O 1
ATOM 834 N N . THR A 1 99 ? -19.715 11.963 32.516 1.00 94.12 99 THR A N 1
ATOM 835 C CA . THR A 1 99 ? -18.775 12.982 33.012 1.00 94.12 99 THR A CA 1
ATOM 836 C C . THR A 1 99 ? -18.096 13.772 31.904 1.00 94.12 99 THR A C 1
ATOM 838 O O . THR A 1 99 ? -17.634 14.876 32.163 1.00 94.12 99 THR A O 1
ATOM 841 N N . ASN A 1 100 ? -17.988 13.207 30.702 1.00 96.31 100 ASN A N 1
ATOM 842 C CA . ASN A 1 100 ? -17.278 13.806 29.579 1.00 96.31 100 ASN A CA 1
ATOM 843 C C . ASN A 1 100 ? -17.832 13.304 28.233 1.00 96.31 100 ASN A C 1
ATOM 845 O O . ASN A 1 100 ? -17.144 12.618 27.473 1.00 96.31 100 ASN A O 1
ATOM 849 N N . LEU A 1 101 ? -19.088 13.649 27.936 1.00 97.06 101 LEU A N 1
ATOM 850 C CA . LEU A 1 101 ? -19.716 13.316 26.656 1.00 97.06 101 LEU A CA 1
ATOM 851 C C . LEU A 1 101 ? -18.919 13.872 25.466 1.00 97.06 101 LEU A C 1
ATOM 853 O O . LEU A 1 101 ? -18.691 13.147 24.503 1.00 97.06 101 LEU A O 1
ATOM 857 N N . GLU A 1 102 ? -18.471 15.130 25.537 1.00 97.88 102 GLU A N 1
ATOM 858 C CA . GLU A 1 102 ? -17.727 15.762 24.439 1.00 97.88 102 GLU A CA 1
ATOM 859 C C . GLU A 1 102 ? -16.432 15.006 24.121 1.00 97.88 102 GLU A C 1
ATOM 861 O O . GLU A 1 102 ? -16.183 14.709 22.958 1.00 97.88 102 GLU A O 1
ATOM 866 N N . GLY A 1 103 ? -15.678 14.575 25.138 1.00 97.88 103 GLY A N 1
ATOM 867 C CA . GLY A 1 103 ? -14.485 13.755 24.926 1.00 97.88 103 GLY A CA 1
ATOM 868 C C . GLY A 1 103 ? -14.776 12.378 24.318 1.00 97.88 103 GLY A C 1
ATOM 869 O O . GLY A 1 103 ? -13.950 11.861 23.570 1.00 97.88 103 GLY A O 1
ATOM 870 N N . CYS A 1 104 ? -15.944 11.782 24.587 1.00 97.62 104 CYS A N 1
ATOM 871 C CA . CYS A 1 104 ? -16.357 10.540 23.920 1.00 97.62 104 CYS A CA 1
ATOM 872 C C . CYS A 1 104 ? -16.652 10.788 22.430 1.00 97.62 104 CYS A C 1
ATOM 874 O O . CYS A 1 104 ? -16.238 10.008 21.573 1.00 97.62 104 CYS A O 1
ATOM 876 N N . LEU A 1 105 ? -17.336 11.893 22.114 1.00 98.38 105 LEU A N 1
ATOM 877 C CA . LEU A 1 105 ? -17.640 12.287 20.735 1.00 98.38 105 LEU A CA 1
ATOM 878 C C . LEU A 1 105 ? -16.370 12.638 19.946 1.00 98.38 105 LEU A C 1
ATOM 880 O O . LEU A 1 105 ? -16.238 12.216 18.798 1.00 98.38 105 LEU A O 1
ATOM 884 N N . ASP A 1 106 ? -15.416 13.338 20.567 1.00 98.12 106 ASP A N 1
ATOM 885 C CA . ASP A 1 106 ? -14.114 13.644 19.964 1.00 98.12 106 ASP A CA 1
ATOM 886 C C . ASP A 1 106 ? -13.353 12.362 19.608 1.00 98.12 106 ASP A C 1
ATOM 888 O O . ASP A 1 106 ? -12.857 12.231 18.489 1.00 98.12 106 ASP A O 1
ATOM 892 N N . GLN A 1 107 ? -13.329 11.378 20.515 1.00 97.94 107 GLN A N 1
ATOM 893 C CA . GLN A 1 107 ? -12.701 10.078 20.257 1.00 97.94 107 GLN A CA 1
ATOM 894 C C . GLN A 1 107 ? -13.357 9.327 19.093 1.00 97.94 107 GLN A C 1
ATOM 896 O O . GLN A 1 107 ? -12.651 8.723 18.281 1.00 97.94 107 GLN A O 1
ATOM 901 N N . ILE A 1 108 ? -14.691 9.366 18.986 1.00 98.06 108 ILE A N 1
ATOM 902 C CA . ILE A 1 108 ? -15.410 8.764 17.855 1.00 98.06 108 ILE A CA 1
ATOM 903 C C . ILE A 1 108 ? -14.971 9.426 16.546 1.00 98.06 108 ILE A C 1
ATOM 905 O O . ILE A 1 108 ? -14.579 8.732 15.608 1.00 98.06 108 ILE A O 1
ATOM 909 N N . GLU A 1 109 ? -15.007 10.756 16.467 1.00 97.94 109 GLU A N 1
ATOM 910 C CA . GLU A 1 109 ? -14.645 11.477 15.244 1.00 97.94 109 GLU A CA 1
ATOM 911 C C . GLU A 1 109 ? -13.177 11.293 14.860 1.00 97.94 109 GLU A C 1
ATOM 913 O O . GLU A 1 109 ? -12.872 11.079 13.685 1.00 97.94 109 GLU A O 1
ATOM 918 N N . GLU A 1 110 ? -12.263 11.368 15.829 1.00 97.12 110 GLU A N 1
ATOM 919 C CA . GLU A 1 110 ? -10.840 11.136 15.600 1.00 97.12 110 GLU A CA 1
ATOM 920 C C . GLU A 1 110 ? -10.610 9.727 15.055 1.00 97.12 110 GLU A C 1
ATOM 922 O O . GLU A 1 110 ? -9.912 9.557 14.049 1.00 97.12 110 GLU A O 1
ATOM 927 N N . ARG A 1 111 ? -11.261 8.719 15.651 1.00 96.88 111 ARG A N 1
ATOM 928 C CA . ARG A 1 111 ? -11.136 7.340 15.184 1.00 96.88 111 ARG A CA 1
ATOM 929 C C . ARG A 1 111 ? -11.703 7.164 13.780 1.00 96.88 111 ARG A C 1
ATOM 931 O O . ARG A 1 111 ? -11.047 6.533 12.953 1.00 96.88 111 ARG A O 1
ATOM 938 N N . VAL A 1 112 ? -12.860 7.758 13.478 1.00 97.00 112 VAL A N 1
ATOM 939 C CA . VAL A 1 112 ? -13.439 7.756 12.123 1.00 97.00 112 VAL A CA 1
ATOM 940 C C . VAL A 1 112 ? -12.464 8.369 11.122 1.00 97.00 112 VAL A C 1
ATOM 942 O O . VAL A 1 112 ? -12.170 7.742 10.108 1.00 97.00 112 VAL A O 1
ATOM 945 N N . ARG A 1 113 ? -11.901 9.550 11.409 1.00 95.31 113 ARG A N 1
ATOM 946 C CA . ARG A 1 113 ? -10.932 10.210 10.515 1.00 95.31 113 ARG A CA 1
ATOM 947 C C . ARG A 1 113 ? -9.688 9.348 10.292 1.00 95.31 113 ARG A C 1
ATOM 949 O O . ARG A 1 113 ? -9.237 9.212 9.153 1.00 95.31 113 ARG A O 1
ATOM 956 N N . ALA A 1 114 ? -9.147 8.752 11.354 1.00 89.19 114 ALA A N 1
ATOM 957 C CA . ALA A 1 114 ? -7.981 7.880 11.268 1.00 89.19 114 ALA A CA 1
ATOM 958 C C . ALA A 1 114 ? -8.261 6.643 10.396 1.00 89.19 114 ALA A C 1
ATOM 960 O O . ALA A 1 114 ? -7.494 6.352 9.473 1.00 89.19 114 ALA A O 1
ATOM 961 N N . MET A 1 115 ? -9.380 5.952 10.631 1.00 91.94 115 MET A N 1
ATOM 962 C CA . MET A 1 115 ? -9.734 4.740 9.889 1.00 91.94 115 MET A CA 1
ATOM 963 C C . MET A 1 115 ? -10.149 5.028 8.443 1.00 91.94 115 MET A C 1
ATOM 965 O O . MET A 1 115 ? -9.785 4.263 7.546 1.00 91.94 115 MET A O 1
ATOM 969 N N . ASP A 1 116 ? -10.816 6.153 8.178 1.00 92.56 116 ASP A N 1
ATOM 970 C CA . ASP A 1 116 ? -11.095 6.618 6.817 1.00 92.56 116 ASP A CA 1
ATOM 971 C C . ASP A 1 116 ? -9.803 6.858 6.037 1.00 92.56 116 ASP A C 1
ATOM 973 O O . ASP A 1 116 ? -9.679 6.386 4.907 1.00 92.56 116 ASP A O 1
ATOM 977 N N . MET A 1 117 ? -8.814 7.525 6.642 1.00 88.19 117 MET A N 1
ATOM 978 C CA . MET A 1 117 ? -7.513 7.756 6.011 1.00 88.19 117 MET A CA 1
ATOM 979 C C . MET A 1 117 ? -6.800 6.432 5.695 1.00 88.19 117 MET A C 1
ATOM 981 O O . MET A 1 117 ? -6.241 6.273 4.606 1.00 88.19 117 MET A O 1
ATOM 985 N N . VAL A 1 118 ? -6.833 5.460 6.613 1.00 84.62 118 VAL A N 1
ATOM 986 C CA . VAL A 1 118 ? -6.259 4.123 6.383 1.00 84.62 118 VAL A CA 1
ATOM 987 C C . VAL A 1 118 ? -6.967 3.423 5.221 1.00 84.62 118 VAL A C 1
ATOM 989 O O . VAL A 1 118 ? -6.306 2.939 4.298 1.00 84.62 118 VAL A O 1
ATOM 992 N N . ARG A 1 119 ? -8.305 3.403 5.212 1.00 85.62 119 ARG A N 1
ATOM 993 C CA . ARG A 1 119 ? -9.095 2.780 4.140 1.00 85.62 119 ARG A CA 1
ATOM 994 C C . ARG A 1 119 ? -8.910 3.472 2.797 1.00 85.62 119 ARG A C 1
ATOM 996 O O . ARG A 1 119 ? -8.795 2.780 1.786 1.00 85.62 119 ARG A O 1
ATOM 1003 N N . GLN A 1 120 ? -8.845 4.799 2.775 1.00 87.44 120 GLN A N 1
ATOM 1004 C CA . GLN A 1 120 ? -8.563 5.575 1.574 1.00 87.44 120 GLN A CA 1
ATOM 1005 C C . GLN A 1 120 ? -7.206 5.187 0.989 1.00 87.44 120 GLN A C 1
ATOM 1007 O O . GLN A 1 120 ? -7.145 4.775 -0.166 1.00 87.44 120 GLN A O 1
ATOM 1012 N N . ARG A 1 121 ? -6.139 5.199 1.797 1.00 82.69 121 ARG A N 1
ATOM 1013 C CA . ARG A 1 121 ? -4.793 4.803 1.349 1.00 82.69 121 ARG A CA 1
ATOM 1014 C C . ARG A 1 121 ? -4.757 3.371 0.824 1.00 82.69 121 ARG A C 1
ATOM 1016 O O . ARG A 1 121 ? -4.157 3.108 -0.214 1.00 82.69 121 ARG A O 1
ATOM 1023 N N . GLN A 1 122 ? -5.426 2.436 1.502 1.00 84.12 122 GLN A N 1
ATOM 1024 C CA . GLN A 1 122 ? -5.539 1.053 1.025 1.00 84.12 122 GLN A CA 1
ATOM 1025 C C . GLN A 1 122 ? -6.272 0.967 -0.321 1.00 84.12 122 GLN A C 1
ATOM 1027 O O . GLN A 1 122 ? -5.885 0.167 -1.173 1.00 84.12 122 GLN A O 1
ATOM 1032 N N . ARG A 1 123 ? -7.327 1.767 -0.522 1.00 83.56 123 ARG A N 1
ATOM 1033 C CA . ARG A 1 123 ? -8.064 1.837 -1.791 1.00 83.56 123 ARG A CA 1
ATOM 1034 C C . ARG A 1 123 ? -7.211 2.443 -2.893 1.00 83.56 123 ARG A C 1
ATOM 1036 O O . ARG A 1 123 ? -7.086 1.809 -3.926 1.00 83.56 123 ARG A O 1
ATOM 1043 N N . GLU A 1 124 ? -6.591 3.597 -2.667 1.00 82.69 124 GLU A N 1
ATOM 1044 C CA . GLU A 1 124 ? -5.698 4.272 -3.623 1.00 82.69 124 GLU A CA 1
ATOM 1045 C C . GLU A 1 124 ? -4.526 3.380 -4.035 1.00 82.69 124 GLU A C 1
ATOM 1047 O O . GLU A 1 124 ? -4.162 3.318 -5.206 1.00 82.69 124 GLU A O 1
ATOM 1052 N N . ARG A 1 125 ? -3.969 2.623 -3.086 1.00 82.69 125 ARG A N 1
ATOM 1053 C CA . ARG A 1 125 ? -2.910 1.659 -3.371 1.00 82.69 125 ARG A CA 1
ATOM 1054 C C . ARG A 1 125 ? -3.400 0.522 -4.265 1.00 82.69 125 ARG A C 1
ATOM 1056 O O . ARG A 1 125 ? -2.721 0.200 -5.231 1.00 82.69 125 ARG A O 1
ATOM 1063 N N . LYS A 1 126 ? -4.573 -0.057 -3.987 1.00 83.06 126 LYS A N 1
ATOM 1064 C CA . LYS A 1 126 ? -5.187 -1.097 -4.839 1.00 83.06 126 LYS A CA 1
ATOM 1065 C C . LYS A 1 126 ? -5.731 -0.554 -6.158 1.00 83.06 126 LYS A C 1
ATOM 1067 O O . LYS A 1 126 ? -5.952 -1.336 -7.081 1.00 83.06 126 LYS A O 1
ATOM 1072 N N . HIS A 1 127 ? -6.012 0.743 -6.217 1.00 82.44 127 HIS A N 1
ATOM 1073 C CA . HIS A 1 127 ? -6.669 1.366 -7.345 1.00 82.44 127 HIS A CA 1
ATOM 1074 C C . HIS A 1 127 ? -5.772 1.291 -8.577 1.00 82.44 127 HIS A C 1
ATOM 1076 O O . HIS A 1 127 ? -4.590 1.645 -8.553 1.00 82.44 127 HIS A O 1
ATOM 1082 N N . LEU A 1 128 ? -6.371 0.801 -9.652 1.00 82.25 128 LEU A N 1
ATOM 1083 C CA . LEU A 1 128 ? -5.785 0.742 -10.971 1.00 82.25 128 LEU A CA 1
ATOM 1084 C C . LEU A 1 128 ? -6.869 1.180 -11.949 1.00 82.25 128 LEU A C 1
ATOM 1086 O O . LEU A 1 128 ? -7.888 0.508 -12.091 1.00 82.25 128 LEU A O 1
ATOM 1090 N N . ASP A 1 129 ? -6.638 2.299 -12.609 1.00 85.94 129 ASP A N 1
ATOM 1091 C CA . ASP A 1 129 ? -7.426 2.783 -13.725 1.00 85.94 129 ASP A CA 1
ATOM 1092 C C . ASP A 1 129 ? -6.542 2.759 -14.969 1.00 85.94 129 ASP A C 1
ATOM 1094 O O . ASP A 1 129 ? -5.684 3.616 -15.184 1.00 85.94 129 ASP A O 1
ATOM 1098 N N . ALA A 1 130 ? -6.773 1.758 -15.817 1.00 83.12 130 ALA A N 1
ATOM 1099 C CA . ALA A 1 130 ? -5.971 1.536 -17.010 1.00 83.12 130 ALA A CA 1
ATOM 1100 C C . ALA A 1 130 ? -5.970 2.707 -17.998 1.00 83.12 130 ALA A C 1
ATOM 1102 O O . ALA A 1 130 ? -5.026 2.836 -18.780 1.00 83.12 130 ALA A O 1
ATOM 1103 N N . ARG A 1 131 ? -6.996 3.567 -17.972 1.00 83.38 131 ARG A N 1
ATOM 1104 C CA . ARG A 1 131 ? -7.076 4.739 -18.856 1.00 83.38 131 ARG A CA 1
ATOM 1105 C C . ARG A 1 131 ? -6.145 5.865 -18.410 1.00 83.38 131 ARG A C 1
ATOM 1107 O O . ARG A 1 131 ? -5.767 6.685 -19.241 1.00 83.38 131 ARG A O 1
ATOM 1114 N N . SER A 1 132 ? -5.759 5.888 -17.136 1.00 87.56 132 SER A N 1
ATOM 1115 C CA . SER A 1 132 ? -4.899 6.916 -16.541 1.00 87.56 132 SER A CA 1
ATOM 1116 C C . SER A 1 132 ? -3.483 6.430 -16.211 1.00 87.56 132 SER A C 1
ATOM 1118 O O . SER A 1 132 ? -2.698 7.183 -15.631 1.00 87.56 132 SER A O 1
ATOM 1120 N N . ILE A 1 133 ? -3.112 5.207 -16.613 1.00 87.69 133 ILE A N 1
ATOM 1121 C CA . ILE A 1 133 ? -1.737 4.712 -16.458 1.00 87.69 133 ILE A CA 1
ATOM 1122 C C . ILE A 1 133 ? -0.785 5.551 -17.319 1.00 87.69 133 ILE A C 1
ATOM 1124 O O . ILE A 1 133 ? -0.916 5.641 -18.543 1.00 87.69 133 ILE A O 1
ATOM 1128 N N . THR A 1 134 ? 0.208 6.137 -16.657 1.00 85.75 134 THR A N 1
ATOM 1129 C CA . THR A 1 134 ? 1.232 6.988 -17.268 1.00 85.75 134 THR A CA 1
ATOM 1130 C C . THR A 1 134 ? 2.404 6.175 -17.821 1.00 85.75 134 THR A C 1
ATOM 1132 O O . THR A 1 134 ? 2.820 5.175 -17.245 1.00 85.75 134 THR A O 1
ATOM 1135 N N . GLU A 1 135 ? 3.001 6.659 -18.911 1.00 87.62 135 GLU A N 1
ATOM 1136 C CA . GLU A 1 135 ? 4.283 6.165 -19.435 1.00 87.62 135 GLU A CA 1
ATOM 1137 C C . GLU A 1 135 ? 5.499 6.701 -18.661 1.00 87.62 135 GLU A C 1
ATOM 1139 O O . GLU A 1 135 ? 6.634 6.473 -19.061 1.00 87.62 135 GLU A O 1
ATOM 1144 N N . ASN A 1 136 ? 5.297 7.501 -17.616 1.00 85.25 136 ASN A N 1
ATOM 1145 C CA . ASN A 1 136 ? 6.353 8.023 -16.753 1.00 85.25 136 ASN A CA 1
ATOM 1146 C C . ASN A 1 136 ? 5.909 7.840 -15.297 1.00 85.25 136 ASN A C 1
ATOM 1148 O O . ASN A 1 136 ? 5.342 8.775 -14.721 1.00 85.25 136 ASN A O 1
ATOM 1152 N N . PRO A 1 137 ? 6.087 6.641 -14.717 1.00 88.50 137 PRO A N 1
ATOM 1153 C CA . PRO A 1 137 ? 5.715 6.398 -13.330 1.00 88.50 137 PRO A CA 1
ATOM 1154 C C . PRO A 1 137 ? 6.556 7.269 -12.388 1.00 88.50 137 PRO A C 1
ATOM 1156 O O . PRO A 1 137 ? 7.722 7.563 -12.666 1.00 88.50 137 PRO A O 1
ATOM 1159 N N . SER A 1 138 ? 5.972 7.678 -11.259 1.00 88.19 138 SER A N 1
ATOM 1160 C CA . SER A 1 138 ? 6.698 8.443 -10.241 1.00 88.19 138 SER A CA 1
ATOM 1161 C C . SER A 1 138 ? 7.821 7.596 -9.645 1.00 88.19 138 SER A C 1
ATOM 1163 O O . SER A 1 138 ? 7.566 6.540 -9.062 1.00 88.19 138 SER A O 1
ATOM 1165 N N . ALA A 1 139 ? 9.063 8.070 -9.765 1.00 84.69 139 ALA A N 1
ATOM 1166 C CA . ALA A 1 139 ? 10.231 7.373 -9.234 1.00 84.69 139 ALA A CA 1
ATOM 1167 C C . ALA A 1 139 ? 10.130 7.162 -7.713 1.00 84.69 139 ALA A C 1
ATOM 1169 O O . ALA A 1 139 ? 10.492 6.090 -7.235 1.00 84.69 139 ALA A O 1
ATOM 1170 N N . ASP A 1 140 ? 9.563 8.122 -6.976 1.00 83.12 140 ASP A N 1
ATOM 1171 C CA . ASP A 1 140 ? 9.382 8.034 -5.522 1.00 83.12 140 ASP A CA 1
ATOM 1172 C C . ASP A 1 140 ? 8.353 6.965 -5.134 1.00 83.12 140 ASP A C 1
ATOM 1174 O O . ASP A 1 140 ? 8.586 6.169 -4.222 1.00 83.12 140 ASP A O 1
ATOM 1178 N N . GLN A 1 141 ? 7.228 6.890 -5.860 1.00 88.88 141 GLN A N 1
ATOM 1179 C CA . GLN A 1 141 ? 6.215 5.852 -5.632 1.00 88.88 141 GLN A CA 1
ATOM 1180 C C . GLN A 1 141 ? 6.759 4.466 -5.985 1.00 88.88 141 GLN A C 1
ATOM 1182 O O . GLN A 1 141 ? 6.559 3.517 -5.227 1.00 88.88 141 GLN A O 1
ATOM 1187 N N . VAL A 1 142 ? 7.490 4.348 -7.100 1.00 91.19 142 VAL A N 1
ATOM 1188 C CA . VAL A 1 142 ? 8.149 3.091 -7.475 1.00 91.19 142 VAL A CA 1
ATOM 1189 C C . VAL A 1 142 ? 9.175 2.692 -6.420 1.00 91.19 142 VAL A C 1
ATOM 1191 O O . VAL A 1 142 ? 9.175 1.544 -5.985 1.00 91.19 142 VAL A O 1
ATOM 1194 N N . TYR A 1 143 ? 10.010 3.623 -5.959 1.00 88.50 143 TYR A N 1
ATOM 1195 C CA . TYR A 1 143 ? 10.998 3.358 -4.920 1.00 88.50 143 TYR A CA 1
ATOM 1196 C C . TYR A 1 143 ? 10.337 2.887 -3.617 1.00 88.50 143 TYR A C 1
ATOM 1198 O O . TYR A 1 143 ? 10.747 1.867 -3.067 1.00 88.50 143 TYR A O 1
ATOM 1206 N N . SER A 1 144 ? 9.268 3.554 -3.168 1.00 88.94 144 SER A N 1
ATOM 1207 C CA . SER A 1 144 ? 8.493 3.146 -1.988 1.00 88.94 144 SER A CA 1
ATOM 1208 C C . SER A 1 144 ? 7.941 1.723 -2.121 1.00 88.94 144 SER A C 1
ATOM 1210 O O . SER A 1 144 ? 8.108 0.915 -1.208 1.00 88.94 144 SER A O 1
ATOM 1212 N N . VAL A 1 145 ? 7.353 1.382 -3.272 1.00 92.69 145 VAL A N 1
ATOM 1213 C CA . VAL A 1 145 ? 6.853 0.026 -3.545 1.00 92.69 145 VAL A CA 1
ATOM 1214 C C . VAL A 1 145 ? 7.989 -0.996 -3.527 1.00 92.69 145 VAL A C 1
ATOM 1216 O O . VAL A 1 145 ? 7.860 -2.054 -2.915 1.00 92.69 145 VAL A O 1
ATOM 1219 N N . VAL A 1 146 ? 9.118 -0.687 -4.164 1.00 92.88 146 VAL A N 1
ATOM 1220 C CA . VAL A 1 146 ? 10.274 -1.588 -4.246 1.00 92.88 146 VAL A CA 1
ATOM 1221 C C . VAL A 1 146 ? 10.878 -1.857 -2.868 1.00 92.88 146 VAL A C 1
ATOM 1223 O O . VAL A 1 146 ? 11.221 -3.005 -2.589 1.00 92.88 146 VAL A O 1
ATOM 1226 N N . GLN A 1 147 ? 10.968 -0.851 -1.994 1.00 89.62 147 GLN A N 1
ATOM 1227 C CA . GLN A 1 147 ? 11.449 -1.026 -0.616 1.00 89.62 147 GLN A CA 1
ATOM 1228 C C . GLN A 1 147 ? 10.577 -1.996 0.191 1.00 89.62 147 GLN A C 1
ATOM 1230 O O . GLN A 1 147 ? 11.079 -2.696 1.066 1.00 89.62 147 GLN A O 1
ATOM 1235 N N . GLU A 1 148 ? 9.284 -2.090 -0.125 1.00 91.56 148 GLU A N 1
ATOM 1236 C CA . GLU A 1 148 ? 8.396 -3.078 0.483 1.00 91.56 148 GLU A CA 1
ATOM 1237 C C . GLU A 1 148 ? 8.462 -4.445 -0.205 1.00 91.56 148 GLU A C 1
ATOM 1239 O O . GLU A 1 148 ? 8.413 -5.467 0.470 1.00 91.56 148 GLU A O 1
ATOM 1244 N N . VAL A 1 149 ? 8.568 -4.491 -1.534 1.00 94.38 149 VAL A N 1
ATOM 1245 C CA . VAL A 1 149 ? 8.502 -5.739 -2.314 1.00 94.38 149 VAL A CA 1
ATOM 1246 C C . VAL A 1 149 ? 9.817 -6.521 -2.285 1.00 94.38 149 VAL A C 1
ATOM 1248 O O . VAL A 1 149 ? 9.794 -7.747 -2.185 1.00 94.38 149 VAL A O 1
ATOM 1251 N N . ALA A 1 150 ? 10.968 -5.847 -2.334 1.00 91.50 150 ALA A N 1
ATOM 1252 C CA . ALA A 1 150 ? 12.284 -6.485 -2.306 1.00 91.50 150 ALA A CA 1
ATOM 1253 C C . ALA A 1 150 ? 12.502 -7.420 -1.094 1.00 91.50 150 ALA A C 1
ATOM 1255 O O . ALA A 1 150 ? 12.898 -8.570 -1.313 1.00 91.50 150 ALA A O 1
ATOM 1256 N N . PRO A 1 151 ? 12.213 -7.020 0.164 1.00 92.12 151 PRO A N 1
ATOM 1257 C CA . PRO A 1 151 ? 12.352 -7.924 1.304 1.00 92.12 151 PRO A CA 1
ATOM 1258 C C . PRO A 1 151 ? 11.356 -9.089 1.262 1.00 92.12 151 PRO A C 1
ATOM 1260 O O . PRO A 1 151 ? 11.707 -10.187 1.686 1.00 92.12 151 PRO A O 1
ATOM 1263 N N . LEU A 1 152 ? 10.151 -8.900 0.706 1.00 93.56 152 LEU A N 1
ATOM 1264 C CA . LEU A 1 152 ? 9.186 -9.994 0.528 1.00 93.56 152 LEU A CA 1
ATOM 1265 C C . LEU A 1 152 ? 9.709 -11.036 -0.459 1.00 93.56 152 LEU A C 1
ATOM 1267 O O . LEU A 1 152 ? 9.623 -12.232 -0.188 1.00 93.56 152 LEU A O 1
ATOM 1271 N N . LEU A 1 153 ? 10.285 -10.598 -1.581 1.00 92.19 153 LEU A N 1
ATOM 1272 C CA . LEU A 1 153 ? 10.923 -11.484 -2.557 1.00 92.19 153 LEU A CA 1
ATOM 1273 C C . LEU A 1 153 ? 12.094 -12.251 -1.927 1.00 92.19 153 LEU A C 1
ATOM 1275 O O . LEU A 1 153 ? 12.196 -13.465 -2.088 1.00 92.19 153 LEU A O 1
ATOM 1279 N N . ALA A 1 154 ? 12.948 -11.572 -1.158 1.00 89.69 154 ALA A N 1
ATOM 1280 C CA . ALA A 1 154 ? 14.069 -12.212 -0.473 1.00 89.69 154 ALA A CA 1
ATOM 1281 C C . ALA A 1 154 ? 13.606 -13.247 0.572 1.00 89.69 154 ALA A C 1
ATOM 1283 O O . ALA A 1 154 ? 14.109 -14.373 0.589 1.00 89.69 154 ALA A O 1
ATOM 1284 N N . ASP A 1 155 ? 12.621 -12.903 1.408 1.00 91.69 155 ASP A N 1
ATOM 1285 C CA . ASP A 1 155 ? 12.086 -13.795 2.441 1.00 91.69 155 ASP A CA 1
ATOM 1286 C C . ASP A 1 155 ? 11.369 -15.013 1.844 1.00 91.69 155 ASP A C 1
ATOM 1288 O O . ASP A 1 155 ? 11.619 -16.152 2.243 1.00 91.69 155 ASP A O 1
ATOM 1292 N N . THR A 1 156 ? 10.524 -14.798 0.834 1.00 91.94 156 THR A N 1
ATOM 1293 C CA . THR A 1 156 ? 9.828 -15.888 0.136 1.00 91.94 156 THR A CA 1
ATOM 1294 C C . THR A 1 156 ? 10.802 -16.808 -0.594 1.00 91.94 156 THR A C 1
ATOM 1296 O O . THR A 1 156 ? 10.631 -18.027 -0.539 1.00 91.94 156 THR A O 1
ATOM 1299 N N . ASN A 1 157 ? 11.863 -16.267 -1.203 1.00 88.62 157 ASN A N 1
ATOM 1300 C CA . ASN A 1 157 ? 12.925 -17.063 -1.823 1.00 88.62 157 ASN A CA 1
ATOM 1301 C C . ASN A 1 157 ? 13.704 -17.887 -0.793 1.00 88.62 157 ASN A C 1
ATOM 1303 O O . ASN A 1 157 ? 14.062 -19.028 -1.062 1.00 88.62 157 ASN A O 1
ATOM 1307 N N . ARG A 1 158 ? 13.939 -17.338 0.404 1.00 89.00 158 ARG A N 1
ATOM 1308 C CA . ARG A 1 158 ? 14.571 -18.066 1.513 1.00 89.00 158 ARG A CA 1
ATOM 1309 C C . ARG A 1 158 ? 13.690 -19.205 2.033 1.00 89.00 158 ARG A C 1
ATOM 1311 O O . ARG A 1 158 ? 14.217 -20.267 2.344 1.00 89.00 158 ARG A O 1
ATOM 1318 N N . LYS A 1 159 ? 12.371 -19.001 2.121 1.00 91.12 159 LYS A N 1
ATOM 1319 C CA . LYS A 1 159 ? 11.407 -20.038 2.540 1.00 91.12 159 LYS A CA 1
ATOM 1320 C C . LYS A 1 159 ? 11.243 -21.141 1.494 1.00 91.12 159 LYS A C 1
ATOM 1322 O O . LYS A 1 159 ? 11.090 -22.304 1.856 1.00 91.12 159 LYS A O 1
ATOM 1327 N N . HIS A 1 160 ? 11.270 -20.782 0.209 1.00 89.88 160 HIS A N 1
ATOM 1328 C CA . HIS A 1 160 ? 10.959 -21.690 -0.902 1.00 89.88 160 HIS A CA 1
ATOM 1329 C C . HIS A 1 160 ? 12.039 -21.679 -2.003 1.00 89.88 160 HIS A C 1
ATOM 1331 O O . HIS A 1 160 ? 11.706 -21.435 -3.165 1.00 89.88 160 HIS A O 1
ATOM 1337 N N . PRO A 1 161 ? 13.316 -21.980 -1.693 1.00 84.00 161 PRO A N 1
ATOM 1338 C CA . PRO A 1 161 ? 14.431 -21.805 -2.633 1.00 84.00 161 PRO A CA 1
ATOM 1339 C C . PRO A 1 161 ? 14.353 -22.725 -3.861 1.00 84.00 161 PRO A C 1
ATOM 1341 O O . PRO A 1 161 ? 14.859 -22.386 -4.922 1.00 84.00 161 PRO A O 1
ATOM 1344 N N . SER A 1 162 ? 13.685 -23.875 -3.745 1.00 81.88 162 SER A N 1
ATOM 1345 C CA . SER A 1 162 ? 13.615 -24.879 -4.820 1.00 81.88 162 SER A CA 1
ATOM 1346 C C . SER A 1 162 ? 12.223 -25.019 -5.444 1.00 81.88 162 SER A C 1
ATOM 1348 O O . SER A 1 162 ? 12.014 -25.872 -6.300 1.00 81.88 162 SER A O 1
ATOM 1350 N N . SER A 1 163 ? 11.235 -24.223 -5.015 1.00 87.25 163 SER A N 1
ATOM 1351 C CA . SER A 1 163 ? 9.844 -24.371 -5.463 1.00 87.25 163 SER A CA 1
ATOM 1352 C C . SER A 1 163 ? 9.256 -23.044 -5.933 1.00 87.25 163 SER A C 1
ATOM 1354 O O . SER A 1 163 ? 8.668 -22.303 -5.146 1.00 87.25 163 SER A O 1
ATOM 1356 N N . LYS A 1 164 ? 9.332 -22.792 -7.250 1.00 86.06 164 LYS A N 1
ATOM 1357 C CA . LYS A 1 164 ? 8.703 -21.630 -7.909 1.00 86.06 164 LYS A CA 1
ATOM 1358 C C . LYS A 1 164 ? 7.211 -21.530 -7.568 1.00 86.06 164 LYS A C 1
ATOM 1360 O O . LYS A 1 164 ? 6.726 -20.452 -7.246 1.00 86.06 164 LYS A O 1
ATOM 1365 N N . THR A 1 165 ? 6.488 -22.650 -7.541 1.00 89.50 165 THR A N 1
ATOM 1366 C CA . THR A 1 165 ? 5.054 -22.672 -7.205 1.00 89.50 165 THR A CA 1
ATOM 1367 C C . THR A 1 165 ? 4.777 -22.202 -5.775 1.00 89.50 165 THR A C 1
ATOM 1369 O O . THR A 1 165 ? 3.916 -21.345 -5.569 1.00 89.50 165 THR A O 1
ATOM 1372 N N . ARG A 1 166 ? 5.504 -22.724 -4.772 1.00 91.31 166 ARG A N 1
ATOM 1373 C CA . ARG A 1 166 ? 5.315 -22.306 -3.370 1.00 91.31 166 ARG A CA 1
ATOM 1374 C C . ARG A 1 166 ? 5.771 -20.866 -3.148 1.00 91.31 166 ARG A C 1
ATOM 1376 O O . ARG A 1 166 ? 5.062 -20.125 -2.474 1.00 91.31 166 ARG A O 1
ATOM 1383 N N . PHE A 1 167 ? 6.881 -20.472 -3.774 1.00 91.81 167 PHE A N 1
ATOM 1384 C CA . PHE A 1 167 ? 7.373 -19.097 -3.800 1.00 91.81 167 PHE A CA 1
ATOM 1385 C C . PHE A 1 167 ? 6.293 -18.125 -4.293 1.00 91.81 167 PHE A C 1
ATOM 1387 O O . PHE A 1 167 ? 5.933 -17.199 -3.573 1.00 91.81 167 PHE A O 1
ATOM 1394 N N . LEU A 1 168 ? 5.713 -18.368 -5.477 1.00 91.56 168 LEU A N 1
ATOM 1395 C CA . LEU A 1 168 ? 4.711 -17.471 -6.061 1.00 91.56 168 LEU A CA 1
ATOM 1396 C C . LEU A 1 168 ? 3.415 -17.431 -5.255 1.00 91.56 168 LEU A C 1
ATOM 1398 O O . LEU A 1 168 ? 2.810 -16.368 -5.128 1.00 91.56 168 LEU A O 1
ATOM 1402 N N . ARG A 1 169 ? 2.997 -18.566 -4.687 1.00 93.94 169 ARG A N 1
ATOM 1403 C CA . ARG A 1 169 ? 1.824 -18.627 -3.811 1.00 93.94 169 ARG A CA 1
ATOM 1404 C C . ARG A 1 169 ? 2.016 -17.769 -2.559 1.00 93.94 169 ARG A C 1
ATOM 1406 O O . ARG A 1 169 ? 1.141 -16.966 -2.245 1.00 93.94 169 ARG A O 1
ATOM 1413 N N . ASP A 1 170 ? 3.141 -17.927 -1.861 1.00 94.44 170 ASP A N 1
ATOM 1414 C CA . ASP A 1 170 ? 3.435 -17.135 -0.662 1.00 94.44 170 ASP A CA 1
ATOM 1415 C C . ASP A 1 170 ? 3.622 -15.656 -1.008 1.00 94.44 170 ASP A C 1
ATOM 1417 O O . ASP A 1 170 ? 3.013 -14.808 -0.365 1.00 94.44 170 ASP A O 1
ATOM 1421 N N . PHE A 1 171 ? 4.366 -15.334 -2.069 1.00 94.12 171 PHE A N 1
ATOM 1422 C CA . PHE A 1 171 ? 4.567 -13.954 -2.508 1.00 94.12 171 PHE A CA 1
ATOM 1423 C C . PHE A 1 171 ? 3.244 -13.236 -2.814 1.00 94.12 171 PHE A C 1
ATOM 1425 O O . PHE A 1 171 ? 3.011 -12.133 -2.323 1.00 94.12 171 PHE A O 1
ATOM 1432 N N . ARG A 1 172 ? 2.327 -13.876 -3.555 1.00 93.94 172 ARG A N 1
ATOM 1433 C CA . ARG A 1 172 ? 0.992 -13.312 -3.831 1.00 93.94 172 ARG A CA 1
ATOM 1434 C C . ARG A 1 172 ? 0.175 -13.108 -2.553 1.00 93.94 172 ARG A C 1
ATOM 1436 O O . ARG A 1 172 ? -0.515 -12.096 -2.443 1.00 93.94 172 ARG A O 1
ATOM 1443 N N . ARG A 1 173 ? 0.276 -14.020 -1.577 1.00 93.44 173 ARG A N 1
ATOM 1444 C CA . ARG A 1 173 ? -0.379 -13.872 -0.265 1.00 93.44 173 ARG A CA 1
ATOM 1445 C C . ARG A 1 173 ? 0.144 -12.644 0.484 1.00 93.44 173 ARG A C 1
ATOM 1447 O O . ARG A 1 173 ? -0.664 -11.855 0.969 1.00 93.44 173 ARG A O 1
ATOM 1454 N N . GLU A 1 174 ? 1.461 -12.449 0.535 1.00 94.56 174 GLU A N 1
ATOM 1455 C CA . GLU A 1 174 ? 2.074 -11.276 1.178 1.00 94.56 174 GLU A CA 1
ATOM 1456 C C . GLU A 1 174 ? 1.651 -9.963 0.493 1.00 94.56 174 GLU A C 1
ATOM 1458 O O . GLU A 1 174 ? 1.305 -8.984 1.159 1.00 94.56 174 GLU A O 1
ATOM 1463 N N . LEU A 1 175 ? 1.598 -9.943 -0.846 1.00 92.69 175 LEU A N 1
ATOM 1464 C CA . LEU A 1 175 ? 1.098 -8.788 -1.600 1.00 92.69 175 LEU A CA 1
ATOM 1465 C C . LEU A 1 175 ? -0.373 -8.477 -1.270 1.00 92.69 175 LEU A C 1
ATOM 1467 O O . LEU A 1 175 ? -0.741 -7.317 -1.071 1.00 92.69 175 LEU A O 1
ATOM 1471 N N . GLN A 1 176 ? -1.220 -9.503 -1.169 1.00 89.38 176 GLN A N 1
ATOM 1472 C CA . GLN A 1 176 ? -2.634 -9.335 -0.835 1.00 89.38 176 GLN A CA 1
ATOM 1473 C C . GLN A 1 176 ? -2.826 -8.746 0.570 1.00 89.38 176 GLN A C 1
ATOM 1475 O O . GLN A 1 176 ? -3.633 -7.826 0.740 1.00 89.38 176 GLN A O 1
ATOM 1480 N N . GLN A 1 177 ? -2.063 -9.232 1.555 1.00 87.31 177 GLN A N 1
ATOM 1481 C CA . GLN A 1 177 ? -2.076 -8.726 2.935 1.00 87.31 177 GLN A CA 1
ATOM 1482 C C . GLN A 1 177 ? -1.629 -7.261 3.022 1.00 87.31 177 GLN A C 1
ATOM 1484 O O . GLN A 1 177 ? -2.130 -6.507 3.850 1.00 87.31 177 GLN A O 1
ATOM 1489 N N . ARG A 1 178 ? -0.741 -6.829 2.121 1.00 88.81 178 ARG A N 1
ATOM 1490 C CA . ARG A 1 178 ? -0.253 -5.443 2.021 1.00 88.81 178 ARG A CA 1
ATOM 1491 C C . ARG A 1 178 ? -1.055 -4.561 1.069 1.00 88.81 178 ARG A C 1
ATOM 1493 O O . ARG A 1 178 ? -0.613 -3.471 0.713 1.00 88.81 178 ARG A O 1
ATOM 1500 N N . HIS A 1 179 ? -2.245 -5.002 0.671 1.00 88.62 179 HIS A N 1
ATOM 1501 C CA . HIS A 1 179 ? -3.165 -4.223 -0.151 1.00 88.62 179 HIS A CA 1
ATOM 1502 C C . HIS A 1 179 ? -2.607 -3.820 -1.529 1.00 88.62 179 HIS A C 1
ATOM 1504 O O . HIS A 1 179 ? -2.930 -2.749 -2.034 1.00 88.62 179 HIS A O 1
ATOM 1510 N N . PHE A 1 180 ? -1.804 -4.675 -2.163 1.00 91.25 180 PHE A N 1
ATOM 1511 C CA . PHE A 1 180 ? -1.497 -4.535 -3.589 1.00 91.25 180 PHE A CA 1
ATOM 1512 C C . PHE A 1 180 ? -2.690 -4.979 -4.454 1.00 91.25 180 PHE A C 1
ATOM 1514 O O . PHE A 1 180 ? -3.477 -5.843 -4.051 1.00 91.25 180 PHE A O 1
ATOM 1521 N N . GLY A 1 181 ? -2.847 -4.379 -5.636 1.00 87.50 181 GLY A N 1
ATOM 1522 C CA . GLY A 1 181 ? -3.855 -4.784 -6.615 1.00 87.50 181 GLY A CA 1
ATOM 1523 C C . GLY A 1 181 ? -3.417 -6.048 -7.355 1.00 87.50 181 GLY A C 1
ATOM 1524 O O . GLY A 1 181 ? -2.323 -6.085 -7.904 1.00 87.50 181 GLY A O 1
ATOM 1525 N N . LEU A 1 182 ? -4.255 -7.088 -7.364 1.00 86.56 182 LEU A N 1
ATOM 1526 C CA . LEU A 1 182 ? -3.958 -8.397 -7.977 1.00 86.56 182 LEU A CA 1
ATOM 1527 C C . LEU A 1 182 ? -5.013 -8.819 -9.022 1.00 86.56 182 LEU A C 1
ATOM 1529 O O . LEU A 1 182 ? -5.146 -10.006 -9.307 1.00 86.56 182 LEU A O 1
ATOM 1533 N N . SER A 1 183 ? -5.810 -7.880 -9.548 1.00 79.00 183 SER A N 1
ATOM 1534 C CA . SER A 1 183 ? -6.907 -8.192 -10.481 1.00 79.00 183 SER A CA 1
ATOM 1535 C C . SER A 1 183 ? -6.361 -8.709 -11.812 1.00 79.00 183 SER A C 1
ATOM 1537 O O . SER A 1 183 ? -5.654 -7.998 -12.529 1.00 79.00 183 SER A O 1
ATOM 1539 N N . TYR A 1 184 ? -6.712 -9.954 -12.135 1.00 73.19 184 TYR A N 1
ATOM 1540 C CA . TYR A 1 184 ? -6.392 -10.581 -13.417 1.00 73.19 184 TYR A CA 1
ATOM 1541 C C . TYR A 1 184 ? -7.374 -10.158 -14.513 1.00 73.19 184 TYR A C 1
ATOM 1543 O O . TYR A 1 184 ? -7.001 -10.162 -15.683 1.00 73.19 184 TYR A O 1
ATOM 1551 N N . GLU A 1 185 ? -8.591 -9.725 -14.165 1.00 73.25 185 GLU A N 1
ATOM 1552 C CA . GLU A 1 185 ? -9.549 -9.189 -15.137 1.00 73.25 185 GLU A CA 1
ATOM 1553 C C . GLU A 1 185 ? -8.948 -7.988 -15.884 1.00 73.25 185 GLU A C 1
ATOM 1555 O O . GLU A 1 185 ? -9.050 -7.890 -17.105 1.00 73.25 185 GLU A O 1
ATOM 1560 N N . MET A 1 186 ? -8.218 -7.125 -15.169 1.00 71.31 186 MET A N 1
ATOM 1561 C CA . MET A 1 186 ? -7.516 -5.981 -15.757 1.00 71.31 186 MET A CA 1
ATOM 1562 C C . MET A 1 186 ? -6.469 -6.381 -16.799 1.00 71.31 186 MET A C 1
ATOM 1564 O O . MET A 1 186 ? -6.309 -5.687 -17.804 1.00 71.31 186 MET A O 1
ATOM 1568 N N . LEU A 1 187 ? -5.763 -7.494 -16.585 1.00 76.12 187 L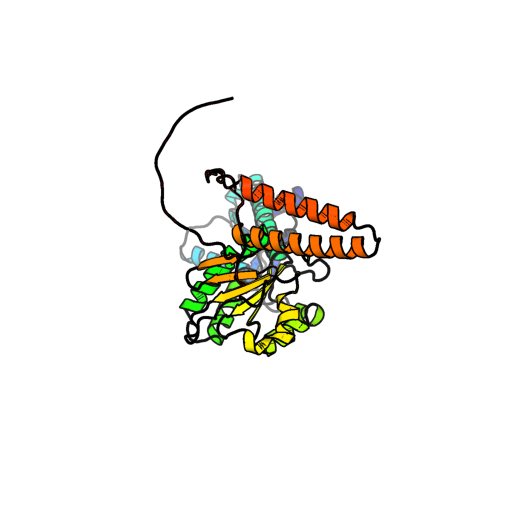EU A N 1
ATOM 1569 C CA . LEU A 1 187 ? -4.775 -7.981 -17.544 1.00 76.12 187 LEU A CA 1
ATOM 1570 C C . LEU A 1 187 ? -5.436 -8.335 -18.871 1.00 76.12 187 LEU A C 1
ATOM 1572 O O . LEU A 1 187 ? -4.953 -7.912 -19.914 1.00 76.12 187 LEU A O 1
ATOM 1576 N N . HIS A 1 188 ? -6.565 -9.042 -18.840 1.00 77.50 188 HIS A N 1
ATOM 1577 C CA . HIS A 1 188 ? -7.260 -9.456 -20.058 1.00 77.50 188 HIS A CA 1
ATOM 1578 C C . HIS A 1 188 ? -7.702 -8.274 -20.927 1.00 77.50 188 HIS A C 1
ATOM 1580 O O . HIS A 1 188 ? -7.540 -8.327 -22.145 1.00 77.50 188 HIS A O 1
ATOM 1586 N N . PHE A 1 189 ? -8.223 -7.205 -20.320 1.00 79.06 189 PHE A N 1
ATOM 1587 C CA . PHE A 1 189 ? -8.782 -6.080 -21.076 1.00 79.06 189 PHE A CA 1
ATOM 1588 C C . PHE A 1 189 ? -7.763 -5.000 -21.444 1.00 79.06 189 PHE A C 1
ATOM 1590 O O . PHE A 1 189 ? -7.909 -4.354 -22.480 1.00 79.06 189 PHE A O 1
ATOM 1597 N N . HIS A 1 190 ? -6.742 -4.781 -20.614 1.00 79.50 190 HIS A N 1
ATOM 1598 C CA . HIS A 1 190 ? -5.838 -3.636 -20.771 1.00 79.50 190 HIS A CA 1
ATOM 1599 C C . HIS A 1 190 ? -4.401 -4.022 -21.096 1.00 79.50 190 HIS A C 1
ATOM 1601 O O . HIS A 1 190 ? -3.677 -3.233 -21.701 1.00 79.50 190 HIS A O 1
ATOM 1607 N N . PHE A 1 191 ? -4.002 -5.241 -20.743 1.00 80.88 191 PHE A N 1
ATOM 1608 C CA . PHE A 1 191 ? -2.668 -5.765 -21.001 1.00 80.88 191 PHE A CA 1
ATOM 1609 C C . PHE A 1 191 ? -2.730 -7.205 -21.534 1.00 80.88 191 PHE A C 1
ATOM 1611 O O . PHE A 1 191 ? -2.098 -8.096 -20.960 1.00 80.88 191 PHE A O 1
ATOM 1618 N N . PRO A 1 192 ? -3.474 -7.480 -22.627 1.00 82.56 192 PRO A N 1
ATOM 1619 C CA . PRO A 1 192 ? -3.691 -8.849 -23.108 1.00 82.56 192 PRO A CA 1
ATOM 1620 C C . PRO A 1 192 ? -2.375 -9.574 -23.429 1.00 82.56 192 PRO A C 1
ATOM 1622 O O . PRO A 1 192 ? -2.253 -10.783 -23.242 1.00 82.56 192 PRO A O 1
ATOM 1625 N N . HIS A 1 193 ? -1.345 -8.824 -23.824 1.00 79.69 193 HIS A N 1
ATOM 1626 C CA . HIS A 1 193 ? 0.002 -9.343 -24.047 1.00 79.69 193 HIS A CA 1
ATOM 1627 C C . HIS A 1 193 ? 0.652 -9.917 -22.770 1.00 79.69 193 HIS A C 1
ATOM 1629 O O . HIS A 1 193 ? 1.372 -10.910 -22.847 1.00 79.69 193 HIS A O 1
ATOM 1635 N N . LEU A 1 194 ? 0.378 -9.354 -21.585 1.00 84.19 194 LEU A N 1
ATOM 1636 C CA . LEU A 1 194 ? 0.902 -9.872 -20.317 1.00 84.19 194 LEU A CA 1
ATOM 1637 C C . LEU A 1 194 ? 0.277 -11.217 -19.945 1.00 84.19 194 LEU A C 1
ATOM 1639 O O . LEU A 1 194 ? 0.954 -12.044 -19.339 1.00 84.19 194 LEU A O 1
ATOM 1643 N N . VAL A 1 195 ? -0.980 -11.464 -20.333 1.00 84.50 195 VAL A N 1
ATOM 1644 C CA . VAL A 1 195 ? -1.631 -12.770 -20.135 1.00 84.50 195 VAL A CA 1
ATOM 1645 C C . VAL A 1 195 ? -0.858 -13.856 -20.882 1.00 84.50 195 VAL A C 1
ATOM 1647 O O . VAL A 1 195 ? -0.527 -14.883 -20.292 1.00 84.50 195 VAL A O 1
ATOM 1650 N N . SER A 1 196 ? -0.488 -13.595 -22.140 1.00 81.50 196 SER A N 1
ATOM 1651 C CA . SER A 1 196 ? 0.334 -14.515 -22.936 1.00 81.50 196 SER A CA 1
ATOM 1652 C C . SER A 1 196 ? 1.690 -14.782 -22.276 1.00 81.50 196 SER A C 1
ATOM 1654 O O . SER A 1 196 ? 2.129 -15.927 -22.206 1.00 81.50 196 SER A O 1
ATOM 1656 N N . LEU A 1 197 ? 2.356 -13.751 -21.748 1.00 80.69 197 LEU A N 1
ATOM 1657 C CA . LEU A 1 197 ? 3.658 -13.921 -21.092 1.00 80.69 197 LEU A CA 1
ATOM 1658 C C . LEU A 1 197 ? 3.580 -14.668 -19.757 1.00 80.69 197 LEU A C 1
ATOM 1660 O O . LEU A 1 197 ? 4.501 -15.414 -19.425 1.00 80.69 197 LEU A O 1
ATOM 1664 N N . LEU A 1 198 ? 2.492 -14.491 -19.004 1.00 83.31 198 LEU A N 1
ATOM 1665 C CA . LEU A 1 198 ? 2.215 -15.270 -17.796 1.00 83.31 198 LEU A CA 1
ATOM 1666 C C . LEU A 1 198 ? 1.997 -16.750 -18.137 1.00 83.31 198 LEU A C 1
ATOM 1668 O O . LEU A 1 198 ? 2.539 -17.616 -17.454 1.00 83.31 198 LEU A O 1
ATOM 1672 N N . GLN A 1 199 ? 1.252 -17.045 -19.208 1.00 82.56 199 GLN A N 1
ATOM 1673 C CA . GLN A 1 199 ? 1.025 -18.416 -19.687 1.00 82.56 199 GLN A CA 1
ATOM 1674 C C . GLN A 1 199 ? 2.317 -19.082 -20.176 1.00 82.56 199 GLN A C 1
ATOM 1676 O O . GLN A 1 199 ? 2.552 -20.253 -19.894 1.00 82.56 199 GLN A O 1
ATOM 1681 N N . GLN A 1 200 ? 3.177 -18.323 -20.858 1.00 77.38 200 GLN A N 1
ATOM 1682 C CA . GLN A 1 200 ? 4.493 -18.781 -21.315 1.00 77.38 200 GLN A CA 1
ATOM 1683 C C . GLN A 1 200 ? 5.527 -18.876 -20.180 1.00 77.38 200 GLN A C 1
ATOM 1685 O O . GLN A 1 200 ? 6.622 -19.393 -20.385 1.00 77.38 200 GLN A O 1
ATOM 1690 N N . GLY A 1 201 ? 5.207 -18.373 -18.982 1.00 77.31 201 GLY A N 1
ATOM 1691 C CA . GLY A 1 201 ? 6.098 -18.399 -17.823 1.00 77.31 201 GLY A CA 1
ATOM 1692 C C . GLY A 1 201 ? 7.278 -17.426 -17.898 1.00 77.31 201 GLY A C 1
ATOM 1693 O O . GLY A 1 201 ? 8.208 -17.580 -17.107 1.00 77.31 201 GLY A O 1
ATOM 1694 N N . VAL A 1 202 ? 7.231 -16.449 -18.812 1.00 77.81 202 VAL A N 1
ATOM 1695 C CA . VAL A 1 202 ? 8.223 -15.366 -18.960 1.00 77.81 202 VAL A CA 1
ATOM 1696 C C . VAL A 1 202 ? 8.088 -14.342 -17.834 1.00 77.81 202 VAL A C 1
ATOM 1698 O O . VAL A 1 202 ? 9.080 -13.812 -17.341 1.00 77.81 202 VAL A O 1
ATOM 1701 N N . ILE A 1 203 ? 6.845 -14.047 -17.455 1.00 83.69 203 ILE A N 1
ATOM 1702 C CA . ILE A 1 203 ? 6.497 -13.226 -16.296 1.00 83.69 203 ILE A CA 1
ATOM 1703 C C . ILE A 1 203 ? 5.854 -14.153 -15.273 1.00 83.69 203 ILE A C 1
ATOM 1705 O O . ILE A 1 203 ? 5.054 -15.019 -15.622 1.00 83.69 203 ILE A O 1
ATOM 1709 N N . GLU A 1 204 ? 6.171 -13.974 -13.997 1.00 87.38 204 GLU A N 1
ATOM 1710 C CA . GLU A 1 204 ? 5.678 -14.843 -12.931 1.00 87.38 204 GLU A CA 1
ATOM 1711 C C . GLU A 1 204 ? 4.515 -14.265 -12.132 1.00 87.38 204 GLU A C 1
ATOM 1713 O O . GLU A 1 204 ? 3.689 -14.998 -11.567 1.00 87.38 204 GLU A O 1
ATOM 1718 N N . ALA A 1 205 ? 4.454 -12.943 -12.042 1.00 90.56 205 ALA A N 1
ATOM 1719 C CA . ALA A 1 205 ? 3.380 -12.261 -11.351 1.00 90.56 205 ALA A CA 1
ATOM 1720 C C . ALA A 1 205 ? 3.141 -10.879 -11.943 1.00 90.56 205 ALA A C 1
ATOM 1722 O O . ALA A 1 205 ? 4.059 -10.220 -12.423 1.00 90.56 205 ALA A O 1
ATOM 1723 N N . PHE A 1 206 ? 1.897 -10.441 -11.830 1.00 91.62 206 PHE A N 1
ATOM 1724 C CA . PHE A 1 206 ? 1.482 -9.068 -12.040 1.00 91.62 206 PHE A CA 1
ATOM 1725 C C . PHE A 1 206 ? 0.865 -8.547 -10.747 1.00 91.62 206 PHE A C 1
ATOM 1727 O O . PHE A 1 206 ? 0.168 -9.289 -10.049 1.00 91.62 206 PHE A O 1
ATOM 1734 N N . PHE A 1 207 ? 1.114 -7.281 -10.443 1.00 93.31 207 PHE A N 1
ATOM 1735 C CA . PHE A 1 207 ? 0.404 -6.558 -9.399 1.00 93.31 207 PHE A CA 1
ATOM 1736 C C . PHE A 1 207 ? 0.433 -5.056 -9.677 1.00 93.31 207 PHE A C 1
ATOM 1738 O O . PHE A 1 207 ? 1.222 -4.584 -10.490 1.00 93.31 207 PHE A O 1
ATOM 1745 N N . SER A 1 208 ? -0.403 -4.287 -8.991 1.00 92.19 208 SER A N 1
ATOM 1746 C CA . SER A 1 208 ? -0.400 -2.829 -9.073 1.00 92.19 208 SER A CA 1
ATOM 1747 C C . SER A 1 208 ? -0.305 -2.166 -7.705 1.00 92.19 208 SER A C 1
ATOM 1749 O O . SER A 1 208 ? -0.713 -2.724 -6.681 1.00 92.19 208 SER A O 1
ATOM 1751 N N . ALA A 1 209 ? 0.246 -0.955 -7.703 1.00 92.31 209 ALA A N 1
ATOM 1752 C CA . ALA A 1 209 ? 0.228 -0.046 -6.567 1.00 92.31 209 ALA A CA 1
ATOM 1753 C C . ALA A 1 209 ? 0.147 1.396 -7.064 1.00 92.31 209 ALA A C 1
ATOM 1755 O O . ALA A 1 209 ? 0.912 1.762 -7.952 1.00 92.31 209 ALA A O 1
ATOM 1756 N N . TYR A 1 210 ? -0.732 2.218 -6.486 1.00 90.44 210 TYR A N 1
ATOM 1757 C CA . TYR A 1 210 ? -0.831 3.652 -6.809 1.00 90.44 210 TYR A CA 1
ATOM 1758 C C . TYR A 1 210 ? -1.026 3.921 -8.313 1.00 90.44 210 TYR A C 1
ATOM 1760 O O . TYR A 1 210 ? -0.385 4.801 -8.882 1.00 90.44 210 TYR A O 1
ATOM 1768 N N . ASN A 1 211 ? -1.877 3.128 -8.972 1.00 90.94 211 ASN A N 1
ATOM 1769 C CA . ASN A 1 211 ? -2.084 3.150 -10.424 1.00 90.94 211 ASN A CA 1
ATOM 1770 C C . ASN A 1 211 ? -0.835 2.843 -11.287 1.00 90.94 211 ASN A C 1
ATOM 1772 O O . ASN A 1 211 ? -0.809 3.138 -12.480 1.00 90.94 211 ASN A O 1
ATOM 1776 N N . ILE A 1 212 ? 0.206 2.239 -10.704 1.00 91.69 212 ILE A N 1
ATOM 1777 C CA . ILE A 1 212 ? 1.408 1.787 -11.414 1.00 91.69 212 ILE A CA 1
ATOM 1778 C C . ILE A 1 212 ? 1.356 0.257 -11.532 1.00 91.69 212 ILE A C 1
ATOM 1780 O O . ILE A 1 212 ? 1.277 -0.424 -10.503 1.00 91.69 212 ILE A O 1
ATOM 1784 N N . PRO A 1 213 ? 1.388 -0.309 -12.751 1.00 92.69 213 PRO A N 1
ATOM 1785 C CA . PRO A 1 213 ? 1.472 -1.748 -12.954 1.00 92.69 213 PRO A CA 1
ATOM 1786 C C . PRO A 1 213 ? 2.917 -2.249 -12.835 1.00 92.69 213 PRO A C 1
ATOM 1788 O O . PRO A 1 213 ? 3.853 -1.684 -13.405 1.00 92.69 213 PRO A O 1
ATOM 1791 N N . PHE A 1 214 ? 3.077 -3.361 -12.127 1.00 93.12 214 PHE A N 1
ATOM 1792 C CA . PHE A 1 214 ? 4.334 -4.058 -11.905 1.00 93.12 214 PHE A CA 1
ATOM 1793 C C . PHE A 1 214 ? 4.247 -5.485 -12.434 1.00 93.12 214 PHE A C 1
ATOM 1795 O O . PHE A 1 214 ? 3.238 -6.174 -12.263 1.00 93.12 214 PHE A O 1
ATOM 1802 N N . VAL A 1 215 ? 5.343 -5.952 -13.020 1.00 91.50 215 VAL A N 1
ATOM 1803 C CA . VAL A 1 215 ? 5.524 -7.355 -13.396 1.00 91.50 215 VAL A CA 1
ATOM 1804 C C . VAL A 1 215 ? 6.760 -7.915 -12.713 1.00 91.50 215 VAL A C 1
ATOM 1806 O O . VAL A 1 215 ? 7.785 -7.243 -12.637 1.00 91.50 215 VAL A O 1
ATOM 1809 N N . LEU A 1 216 ? 6.661 -9.137 -12.201 1.00 91.25 216 LEU A N 1
ATOM 1810 C CA . LEU A 1 216 ? 7.785 -9.878 -11.642 1.00 91.25 216 LEU A CA 1
ATOM 1811 C C . LEU A 1 216 ? 8.357 -10.799 -12.711 1.00 91.25 216 LEU A C 1
ATOM 1813 O O . LEU A 1 216 ? 7.614 -11.598 -13.277 1.00 91.25 216 LEU A O 1
ATOM 1817 N N . ILE A 1 217 ? 9.667 -10.710 -12.914 1.00 86.31 217 ILE A N 1
ATOM 1818 C CA . ILE A 1 217 ? 10.434 -11.628 -13.744 1.00 86.31 217 ILE A CA 1
ATOM 1819 C C . ILE A 1 217 ? 11.492 -12.313 -12.876 1.00 86.31 217 ILE A C 1
ATOM 1821 O O . ILE A 1 217 ? 12.325 -11.643 -12.257 1.00 86.31 217 ILE A O 1
ATOM 1825 N N . LEU A 1 218 ? 11.470 -13.642 -12.814 1.00 83.19 218 LEU A N 1
ATOM 1826 C CA . LEU A 1 218 ? 12.467 -14.434 -12.105 1.00 83.19 218 LEU A CA 1
ATOM 1827 C C . LEU A 1 218 ? 13.640 -14.736 -13.028 1.00 83.19 218 LEU A C 1
ATOM 1829 O O . LEU A 1 218 ? 13.509 -15.430 -14.036 1.00 83.19 218 LEU A O 1
ATOM 1833 N N . GLY A 1 219 ? 14.819 -14.265 -12.630 1.00 71.00 219 GLY A N 1
ATOM 1834 C CA . GLY A 1 219 ? 16.064 -14.487 -13.350 1.00 71.00 219 GLY A CA 1
ATOM 1835 C C . GLY A 1 219 ? 16.581 -15.922 -13.227 1.00 71.00 219 GLY A C 1
ATOM 1836 O O . GLY A 1 219 ? 17.639 -16.136 -12.650 1.00 71.00 219 GLY A O 1
ATOM 1837 N N . THR A 1 220 ? 15.845 -16.897 -13.762 1.00 63.53 220 THR A N 1
ATOM 1838 C CA . THR A 1 220 ? 16.177 -18.334 -13.684 1.00 63.53 220 THR A CA 1
ATOM 1839 C C . THR A 1 220 ? 16.716 -18.919 -14.994 1.00 63.53 220 THR A C 1
ATOM 1841 O O . THR A 1 220 ? 17.266 -20.017 -14.977 1.00 63.53 220 THR A O 1
ATOM 1844 N N . GLN A 1 221 ? 16.598 -18.205 -16.124 1.00 56.25 221 GLN A N 1
ATOM 1845 C CA . GLN A 1 221 ? 17.105 -18.628 -17.440 1.00 56.25 221 GLN A CA 1
ATOM 1846 C C . GLN A 1 221 ? 17.615 -17.436 -18.279 1.00 56.25 221 GLN A C 1
ATOM 1848 O O . GLN A 1 221 ? 17.085 -16.336 -18.130 1.00 56.25 221 GLN A O 1
ATOM 1853 N N . PRO A 1 222 ? 18.597 -17.621 -19.188 1.00 55.22 222 PRO A N 1
ATOM 1854 C CA . PRO A 1 222 ? 19.047 -16.571 -20.109 1.00 55.22 222 PRO A CA 1
ATOM 1855 C C . PRO A 1 222 ? 17.925 -16.080 -21.045 1.00 55.22 222 PRO A C 1
ATOM 1857 O O . PRO A 1 222 ? 17.243 -16.884 -21.681 1.00 55.22 222 PRO A O 1
ATOM 1860 N N . PHE A 1 223 ? 17.763 -14.756 -21.178 1.00 54.53 223 PHE A N 1
ATOM 1861 C CA . PHE A 1 223 ? 16.728 -14.119 -22.019 1.00 54.53 223 PHE A CA 1
ATOM 1862 C C . PHE A 1 223 ? 16.917 -14.329 -23.534 1.00 54.53 223 PHE A C 1
ATOM 1864 O O . PHE A 1 223 ? 15.990 -14.089 -24.303 1.00 54.53 223 PHE A O 1
ATOM 1871 N N . GLU A 1 224 ? 18.090 -14.794 -23.969 1.00 54.34 224 GLU A N 1
ATOM 1872 C CA . GLU A 1 224 ? 18.463 -15.006 -25.380 1.00 54.34 224 GLU A CA 1
ATOM 1873 C C . GLU A 1 224 ? 17.529 -15.989 -26.114 1.00 54.34 224 GLU A C 1
ATOM 1875 O O . GLU A 1 224 ? 17.414 -15.942 -27.332 1.00 54.34 224 GLU A O 1
ATOM 1880 N N . LYS A 1 225 ? 16.803 -16.850 -25.386 1.00 52.38 225 LYS A N 1
ATOM 1881 C CA . LYS A 1 225 ? 15.828 -17.794 -25.965 1.00 52.38 225 LYS A CA 1
ATOM 1882 C C . LYS A 1 225 ? 14.440 -17.197 -26.229 1.00 52.38 225 LYS A C 1
ATOM 1884 O O . LYS A 1 225 ? 13.586 -17.885 -26.778 1.00 52.38 225 LYS A O 1
ATOM 1889 N N . PHE A 1 226 ? 14.202 -15.944 -25.840 1.00 53.28 226 PHE A N 1
ATOM 1890 C CA . PHE A 1 226 ? 12.869 -15.331 -25.826 1.00 53.28 226 PHE A CA 1
ATOM 1891 C C . PHE A 1 226 ? 12.793 -14.002 -26.612 1.00 53.28 226 PHE A C 1
ATOM 1893 O O . PHE A 1 226 ? 11.831 -13.247 -26.472 1.00 53.28 226 PHE A O 1
ATOM 1900 N N . GLU A 1 227 ? 13.803 -13.694 -27.434 1.00 56.59 227 GLU A N 1
ATOM 1901 C CA . GLU A 1 227 ? 14.135 -12.323 -27.852 1.00 56.59 227 GLU A CA 1
ATOM 1902 C C . GLU A 1 227 ? 13.017 -11.509 -28.524 1.00 56.59 227 GLU A C 1
ATOM 1904 O O . GLU A 1 227 ? 12.881 -10.329 -28.207 1.00 56.59 227 GLU A O 1
ATOM 1909 N N . GLU A 1 228 ? 12.233 -12.061 -29.450 1.00 58.12 228 GLU A N 1
ATOM 1910 C CA . GLU A 1 228 ? 11.377 -11.213 -30.297 1.00 58.12 228 GLU A CA 1
ATOM 1911 C C . GLU A 1 228 ? 10.061 -10.798 -29.614 1.00 58.12 228 GLU A C 1
ATOM 1913 O O . GLU A 1 228 ? 9.721 -9.615 -29.580 1.00 58.12 228 GLU A O 1
ATOM 1918 N N . HIS A 1 229 ? 9.365 -11.739 -28.971 1.00 56.03 229 HIS A N 1
ATOM 1919 C CA . HIS A 1 229 ? 8.092 -11.477 -28.285 1.00 56.03 229 HIS A CA 1
ATOM 1920 C C . HIS A 1 229 ? 8.278 -10.792 -26.923 1.00 56.03 229 HIS A C 1
ATOM 1922 O O . HIS A 1 229 ? 7.413 -10.042 -26.475 1.00 56.03 229 HIS A O 1
ATOM 1928 N N . VAL A 1 230 ? 9.422 -11.004 -26.266 1.00 61.12 230 VAL A N 1
ATOM 1929 C CA . VAL A 1 230 ? 9.728 -10.378 -24.972 1.00 61.12 230 VAL A CA 1
ATOM 1930 C C . VAL A 1 230 ? 10.182 -8.930 -25.139 1.00 61.12 230 VAL A C 1
ATOM 1932 O O . VAL A 1 230 ? 9.900 -8.102 -24.270 1.00 61.12 230 VAL A O 1
ATOM 1935 N N . ARG A 1 231 ? 10.802 -8.578 -26.276 1.00 64.62 231 ARG A N 1
ATOM 1936 C CA . ARG A 1 231 ? 11.216 -7.199 -26.595 1.00 64.62 231 ARG A CA 1
ATOM 1937 C C . ARG A 1 231 ? 10.062 -6.206 -26.540 1.00 64.62 231 ARG A C 1
ATOM 1939 O O . ARG A 1 231 ? 10.217 -5.154 -25.924 1.00 64.62 231 ARG A O 1
ATOM 1946 N N . SER A 1 232 ? 8.927 -6.528 -27.162 1.00 63.38 232 SER A N 1
ATOM 1947 C CA . SER A 1 232 ? 7.78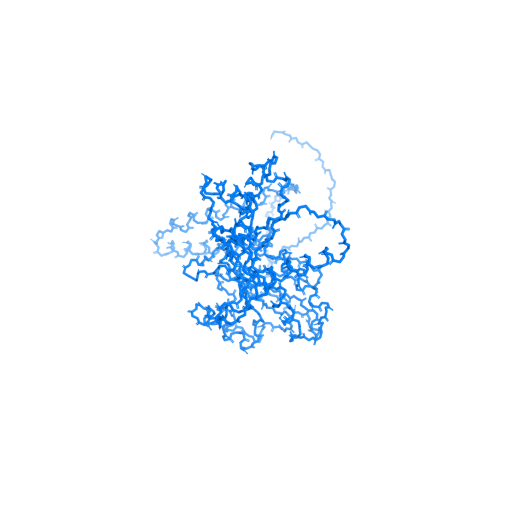8 -5.604 -27.247 1.00 63.38 232 SER A CA 1
ATOM 1948 C C . SER A 1 232 ? 7.198 -5.284 -25.870 1.00 63.38 232 SER A C 1
ATOM 1950 O O . SER A 1 232 ? 6.791 -4.151 -25.627 1.00 63.38 232 SER A O 1
ATOM 1952 N N . VAL A 1 233 ? 7.233 -6.239 -24.937 1.00 62.25 233 VAL A N 1
ATOM 1953 C CA . VAL A 1 233 ? 6.629 -6.092 -23.606 1.00 62.25 233 VAL A CA 1
ATOM 1954 C C . VAL A 1 233 ? 7.607 -5.559 -22.556 1.00 62.25 233 VAL A C 1
ATOM 1956 O O . VAL A 1 233 ? 7.250 -4.710 -21.739 1.00 62.25 233 VAL A O 1
ATOM 1959 N N . VAL A 1 234 ? 8.876 -5.976 -22.594 1.00 64.56 234 VAL A N 1
ATOM 1960 C CA . VAL A 1 234 ? 9.924 -5.437 -21.704 1.00 64.56 234 VAL A CA 1
ATOM 1961 C C . VAL A 1 234 ? 10.181 -3.947 -21.975 1.00 64.56 234 VAL A C 1
ATOM 1963 O O . VAL A 1 234 ? 10.668 -3.229 -21.098 1.00 64.56 234 VAL A O 1
ATOM 1966 N N . GLN A 1 235 ? 9.797 -3.440 -23.146 1.00 72.25 235 GLN A N 1
ATOM 1967 C CA . GLN A 1 235 ? 9.915 -2.024 -23.488 1.00 72.25 235 GLN A CA 1
ATOM 1968 C C . GLN A 1 235 ? 8.671 -1.184 -23.173 1.00 72.25 235 GLN A C 1
ATOM 1970 O O . GLN A 1 235 ? 8.774 0.039 -23.264 1.00 72.25 235 GLN A O 1
ATOM 1975 N N . ASP A 1 236 ? 7.541 -1.777 -22.757 1.00 81.69 236 ASP A N 1
ATOM 1976 C CA . ASP A 1 236 ? 6.313 -1.011 -22.499 1.00 81.69 236 ASP A CA 1
ATOM 1977 C C . ASP A 1 236 ? 6.549 0.011 -21.369 1.00 81.69 236 ASP A C 1
ATOM 1979 O O . ASP A 1 236 ? 6.757 -0.384 -20.217 1.00 81.69 236 ASP A O 1
ATOM 1983 N N . PRO A 1 237 ? 6.540 1.325 -21.647 1.00 84.12 237 PRO A N 1
ATOM 1984 C CA . PRO A 1 237 ? 6.867 2.333 -20.649 1.00 84.12 237 PRO A CA 1
ATOM 1985 C C . PRO A 1 237 ? 5.788 2.476 -19.566 1.00 84.12 237 PRO A C 1
ATOM 1987 O O . PRO A 1 237 ? 6.041 3.130 -18.559 1.00 84.12 237 PRO A O 1
ATOM 1990 N N . LYS A 1 238 ? 4.609 1.871 -19.722 1.00 88.44 238 LYS A N 1
ATOM 1991 C CA . LYS A 1 238 ? 3.547 1.902 -18.708 1.00 88.44 238 LYS A CA 1
ATOM 1992 C C . LYS A 1 238 ? 3.804 0.940 -17.557 1.00 88.44 238 LYS A C 1
ATOM 1994 O O . LYS A 1 238 ? 3.229 1.117 -16.491 1.00 88.44 238 LYS A O 1
ATOM 1999 N N . ILE A 1 239 ? 4.657 -0.063 -17.764 1.00 89.19 239 ILE A N 1
ATOM 2000 C CA . ILE A 1 239 ? 4.877 -1.166 -16.827 1.00 89.19 239 ILE A CA 1
ATOM 2001 C C . ILE A 1 239 ? 6.257 -1.057 -16.191 1.00 89.19 239 ILE A C 1
ATOM 2003 O O . ILE A 1 239 ? 7.257 -0.863 -16.889 1.00 89.19 239 ILE A O 1
ATOM 2007 N N . VAL A 1 240 ? 6.316 -1.256 -14.874 1.00 91.94 240 VAL A N 1
ATOM 2008 C CA . VAL A 1 240 ? 7.565 -1.397 -14.121 1.00 91.94 240 VAL A CA 1
ATOM 2009 C C . VAL A 1 240 ? 7.950 -2.873 -14.020 1.00 91.94 240 VAL A C 1
ATOM 2011 O O . VAL A 1 240 ? 7.156 -3.709 -13.590 1.00 91.94 240 VAL A O 1
ATOM 2014 N N . LYS A 1 241 ? 9.181 -3.214 -14.410 1.00 90.44 241 LYS A N 1
ATOM 2015 C CA . LYS A 1 241 ? 9.663 -4.600 -14.467 1.00 90.44 241 LYS A CA 1
ATOM 2016 C C . LYS A 1 241 ? 10.548 -4.864 -13.264 1.00 90.44 241 LYS A C 1
ATOM 2018 O O . LYS A 1 241 ? 11.630 -4.294 -13.162 1.00 90.44 241 LYS A O 1
ATOM 2023 N N . LEU A 1 242 ? 10.099 -5.731 -12.367 1.00 91.38 242 LEU A N 1
ATOM 2024 C CA . LEU A 1 242 ? 10.879 -6.203 -11.234 1.00 91.38 242 LEU A CA 1
ATOM 2025 C C . LEU A 1 242 ? 11.614 -7.473 -11.643 1.00 91.38 242 LEU A C 1
ATOM 2027 O O . LEU A 1 242 ? 11.019 -8.543 -11.730 1.00 91.38 242 LEU A O 1
ATOM 2031 N N . LEU A 1 243 ? 12.909 -7.354 -11.892 1.00 86.56 243 LEU A N 1
ATOM 2032 C CA . LEU A 1 243 ? 13.780 -8.496 -12.088 1.00 86.56 243 LEU A CA 1
ATOM 2033 C C . LEU A 1 243 ? 14.296 -8.961 -10.734 1.00 86.56 243 LEU A C 1
ATOM 2035 O O . LEU A 1 243 ? 15.058 -8.251 -10.080 1.00 86.56 243 LEU A O 1
ATOM 2039 N N . PHE A 1 244 ? 13.947 -10.180 -10.349 1.00 86.50 244 PHE A N 1
ATOM 2040 C CA . PHE A 1 244 ? 14.451 -10.782 -9.127 1.00 86.50 244 PHE A CA 1
ATOM 2041 C C . PHE A 1 244 ? 15.403 -11.936 -9.437 1.00 86.50 244 PHE A C 1
ATOM 2043 O O . PHE A 1 244 ? 15.020 -12.945 -10.032 1.00 86.50 244 PHE A O 1
ATOM 2050 N N . HIS A 1 245 ? 16.656 -11.793 -9.003 1.00 79.06 245 HIS A N 1
ATOM 2051 C CA . HIS A 1 245 ? 17.674 -12.839 -9.111 1.00 79.06 245 HIS A CA 1
ATOM 2052 C C . HIS A 1 245 ? 17.519 -13.827 -7.963 1.00 79.06 245 HIS A C 1
ATOM 2054 O O . HIS A 1 245 ? 18.174 -13.727 -6.922 1.00 79.06 245 HIS A O 1
ATOM 2060 N N . ALA A 1 246 ? 16.595 -14.760 -8.158 1.00 68.06 246 ALA A N 1
ATOM 2061 C CA . ALA A 1 246 ? 16.307 -15.827 -7.223 1.00 68.06 246 ALA A CA 1
ATOM 2062 C C . ALA A 1 246 ? 17.360 -16.943 -7.334 1.00 68.06 246 ALA A C 1
ATOM 2064 O O . ALA A 1 246 ? 17.740 -17.345 -8.432 1.00 68.06 246 ALA A O 1
ATOM 2065 N N . ARG A 1 247 ? 17.791 -17.514 -6.203 1.00 64.56 247 ARG A N 1
ATOM 2066 C CA . ARG A 1 247 ? 18.548 -18.782 -6.188 1.00 64.56 247 ARG A CA 1
ATOM 2067 C C . ARG A 1 247 ? 17.588 -19.960 -6.357 1.00 64.56 247 ARG A C 1
ATOM 2069 O O . ARG A 1 247 ? 17.429 -20.762 -5.446 1.00 64.56 247 ARG A O 1
ATOM 2076 N N . ILE A 1 248 ? 16.946 -20.045 -7.514 1.00 57.66 248 ILE A N 1
ATOM 2077 C CA . ILE A 1 248 ? 16.068 -21.163 -7.858 1.00 57.66 248 ILE A CA 1
ATOM 2078 C C . ILE A 1 248 ? 16.793 -21.983 -8.924 1.00 57.66 248 ILE A C 1
ATOM 2080 O O . ILE A 1 248 ? 17.035 -21.495 -10.022 1.00 57.66 248 ILE A O 1
ATOM 2084 N N . ASN A 1 249 ? 17.186 -23.214 -8.581 1.00 51.34 249 ASN A N 1
ATOM 2085 C CA . ASN A 1 249 ? 17.842 -24.179 -9.479 1.00 51.34 249 ASN A CA 1
ATOM 2086 C C . ASN A 1 249 ? 19.134 -23.691 -10.183 1.00 51.34 249 ASN A C 1
ATOM 2088 O O . ASN A 1 249 ? 19.360 -23.981 -11.352 1.00 51.34 249 ASN A O 1
ATOM 2092 N N . GLY A 1 250 ? 20.020 -22.996 -9.460 1.00 46.06 250 GLY A N 1
ATOM 2093 C CA . GLY A 1 250 ? 21.467 -22.993 -9.752 1.00 46.06 250 GLY A CA 1
ATOM 2094 C C . GLY A 1 250 ? 21.992 -22.216 -10.970 1.00 46.06 250 GLY A C 1
ATOM 2095 O O . GLY A 1 250 ? 23.188 -22.303 -11.236 1.00 46.06 250 GLY A O 1
ATOM 2096 N N . GLY A 1 251 ? 21.183 -21.433 -11.685 1.00 44.34 251 GLY A N 1
ATOM 2097 C CA . GLY A 1 251 ? 21.658 -20.594 -12.795 1.00 44.34 251 GLY A CA 1
ATOM 2098 C C . GLY A 1 251 ? 21.659 -19.103 -12.455 1.00 44.34 251 GLY A C 1
ATOM 2099 O O . GLY A 1 251 ? 20.612 -18.555 -12.129 1.00 44.34 251 GLY A O 1
ATOM 2100 N N . TYR A 1 252 ? 22.809 -18.431 -12.563 1.00 44.78 252 TYR A N 1
ATOM 2101 C CA . TYR A 1 252 ? 22.862 -16.964 -12.640 1.00 44.78 252 TYR A CA 1
ATOM 2102 C C . TYR A 1 252 ? 22.672 -16.535 -14.096 1.00 44.78 252 TYR A C 1
ATOM 2104 O O . TYR A 1 252 ? 23.290 -17.108 -14.993 1.00 44.78 252 TYR A O 1
ATOM 2112 N N . LEU A 1 253 ? 21.861 -15.505 -14.339 1.00 44.97 253 LEU A N 1
ATOM 2113 C CA . LEU A 1 253 ? 21.734 -14.926 -15.674 1.00 44.97 253 LEU A CA 1
ATOM 2114 C C . LEU A 1 253 ? 23.033 -14.239 -16.109 1.00 44.97 253 LEU A C 1
ATOM 2116 O O . LEU A 1 253 ? 23.521 -13.314 -15.453 1.00 44.97 253 LEU A O 1
ATOM 2120 N N . SER A 1 254 ? 23.544 -14.637 -17.272 1.00 44.91 254 SER A N 1
ATOM 2121 C CA . SER A 1 254 ? 24.515 -13.866 -18.037 1.00 44.91 254 SER A CA 1
ATOM 2122 C C . SER A 1 254 ? 23.853 -12.579 -18.533 1.00 44.91 254 SER A C 1
ATOM 2124 O O . SER A 1 254 ? 22.943 -12.585 -19.348 1.00 44.91 254 SER A O 1
ATOM 2126 N N . SER A 1 255 ? 24.304 -11.472 -17.948 1.00 46.44 255 SER A N 1
ATOM 2127 C CA . SER A 1 255 ? 24.175 -10.068 -18.346 1.00 46.44 255 SER A CA 1
ATOM 2128 C C . SER A 1 255 ? 23.063 -9.658 -19.333 1.00 46.44 255 SER A C 1
ATOM 2130 O O . SER A 1 255 ? 23.111 -9.983 -20.514 1.00 46.44 255 SER A O 1
ATOM 2132 N N . TRP A 1 256 ? 22.215 -8.727 -18.883 1.00 50.66 256 TRP A N 1
ATOM 2133 C CA . TRP A 1 256 ? 21.249 -7.896 -19.631 1.00 50.66 256 TRP A CA 1
ATOM 2134 C C . TRP A 1 256 ? 21.816 -7.073 -20.811 1.00 50.66 256 TRP A C 1
ATOM 2136 O O . TRP A 1 256 ? 21.162 -6.159 -21.294 1.00 50.66 256 TRP A O 1
ATOM 2146 N N . LYS A 1 257 ? 23.031 -7.351 -21.296 1.00 48.69 257 LYS A N 1
ATOM 2147 C CA . LYS A 1 257 ? 23.773 -6.511 -22.253 1.00 48.69 257 LYS A CA 1
ATOM 2148 C C . LYS A 1 257 ? 23.038 -6.244 -23.574 1.00 48.69 257 LYS A C 1
ATOM 2150 O O . LYS A 1 257 ? 23.400 -5.290 -24.255 1.00 48.69 257 LYS A O 1
ATOM 2155 N N . LEU A 1 258 ? 22.029 -7.043 -23.920 1.00 46.44 258 LEU A N 1
ATOM 2156 C CA . LEU A 1 258 ? 21.222 -6.885 -25.133 1.00 46.44 258 LEU A CA 1
ATOM 2157 C C . LEU A 1 258 ? 20.037 -5.914 -24.962 1.00 46.44 258 LEU A C 1
ATOM 2159 O O . LEU A 1 258 ? 19.554 -5.369 -25.954 1.00 46.44 258 LEU A O 1
ATOM 2163 N N . PHE A 1 259 ? 19.597 -5.639 -23.727 1.00 54.88 259 PHE A N 1
ATOM 2164 C CA . PHE A 1 259 ? 18.409 -4.834 -23.442 1.00 54.88 259 PHE A CA 1
ATOM 2165 C C . PHE A 1 259 ? 18.748 -3.656 -22.531 1.00 54.88 259 PHE A C 1
ATOM 2167 O O . PHE A 1 259 ? 19.300 -3.825 -21.451 1.00 54.88 259 PHE A O 1
ATOM 2174 N N . ASP A 1 260 ? 18.371 -2.454 -22.960 1.00 59.66 260 ASP A N 1
ATOM 2175 C CA . ASP A 1 260 ? 18.323 -1.258 -22.115 1.00 59.66 260 ASP A CA 1
ATOM 2176 C C . ASP A 1 260 ? 16.848 -1.018 -21.757 1.00 59.66 260 ASP A C 1
ATOM 2178 O O . ASP A 1 260 ? 16.184 -0.198 -22.402 1.00 59.66 260 ASP A O 1
ATOM 2182 N N . PRO A 1 261 ? 16.266 -1.853 -20.873 1.00 65.12 261 PRO A N 1
ATOM 2183 C CA . PRO A 1 261 ? 14.860 -1.752 -20.506 1.00 65.12 261 PRO A CA 1
ATOM 2184 C C . PRO A 1 261 ? 14.567 -0.378 -19.909 1.00 65.12 261 PRO A C 1
ATOM 2186 O O . PRO A 1 261 ? 15.390 0.212 -19.214 1.00 65.12 261 PRO A O 1
ATOM 2189 N N . ARG A 1 262 ? 13.355 0.112 -20.151 1.00 77.00 262 ARG A N 1
ATOM 2190 C CA . ARG A 1 262 ? 12.828 1.308 -19.499 1.00 77.00 262 ARG A CA 1
ATOM 2191 C C . ARG A 1 262 ? 11.900 0.894 -18.357 1.00 77.00 262 ARG A C 1
ATOM 2193 O O . ARG A 1 262 ? 11.081 -0.014 -18.531 1.00 77.00 262 ARG A O 1
ATOM 2200 N N . HIS A 1 263 ? 12.029 1.575 -17.224 1.00 86.69 263 HIS A N 1
ATOM 2201 C CA . HIS A 1 263 ? 11.329 1.335 -15.962 1.00 86.69 263 HIS A CA 1
ATOM 2202 C C . HIS A 1 263 ? 11.555 -0.082 -15.427 1.00 86.69 263 HIS A C 1
ATOM 2204 O O . HIS A 1 263 ? 10.625 -0.874 -15.275 1.00 86.69 263 HIS A O 1
ATOM 2210 N N . TRP A 1 264 ? 12.809 -0.418 -15.154 1.00 86.44 264 TRP A N 1
ATOM 2211 C CA . TRP A 1 264 ? 13.201 -1.704 -14.589 1.00 86.44 264 TRP A CA 1
ATOM 2212 C C . TRP A 1 264 ? 13.809 -1.536 -13.208 1.00 86.44 264 TRP A C 1
ATOM 2214 O O . TRP A 1 264 ? 14.416 -0.519 -12.881 1.00 86.44 264 TRP A O 1
ATOM 2224 N N . VAL A 1 265 ? 13.672 -2.573 -12.396 1.00 87.88 265 VAL A N 1
ATOM 2225 C CA . VAL A 1 265 ? 14.243 -2.665 -11.063 1.00 87.88 265 VAL A CA 1
ATOM 2226 C C . VAL A 1 265 ? 14.808 -4.067 -10.897 1.00 87.88 265 VAL A C 1
ATOM 2228 O O . VAL A 1 265 ? 14.073 -5.045 -10.865 1.00 87.88 265 VAL A O 1
ATOM 2231 N N . GLU A 1 266 ? 16.120 -4.167 -10.791 1.00 85.50 266 GLU A N 1
ATOM 2232 C CA . GLU A 1 266 ? 16.841 -5.385 -10.456 1.00 85.50 266 GLU A CA 1
ATOM 2233 C C . GLU A 1 266 ? 16.987 -5.505 -8.944 1.00 85.50 266 GLU A C 1
ATOM 2235 O O . GLU A 1 266 ? 17.428 -4.571 -8.275 1.00 85.50 266 GLU A O 1
ATOM 2240 N N . ILE A 1 267 ? 16.631 -6.673 -8.423 1.00 86.31 267 ILE A N 1
ATOM 2241 C CA . ILE A 1 267 ? 16.639 -7.014 -7.007 1.00 86.31 267 ILE A CA 1
ATOM 2242 C C . ILE A 1 267 ? 17.445 -8.305 -6.861 1.00 86.31 267 ILE A C 1
ATOM 2244 O O . ILE A 1 267 ? 17.092 -9.346 -7.420 1.00 86.31 267 ILE A O 1
ATOM 2248 N N . SER A 1 268 ? 18.549 -8.252 -6.118 1.00 81.19 268 SER A N 1
ATOM 2249 C CA . SER A 1 268 ? 19.319 -9.450 -5.784 1.00 81.19 268 SER A CA 1
ATOM 2250 C C . SER A 1 268 ? 18.699 -10.188 -4.598 1.00 81.19 268 SER A C 1
ATOM 2252 O O . SER A 1 268 ? 18.050 -9.583 -3.743 1.00 81.19 268 SER A O 1
ATOM 2254 N N . SER A 1 269 ? 18.966 -11.491 -4.475 1.00 74.38 269 SER A N 1
ATOM 2255 C CA . SER A 1 269 ? 18.592 -12.260 -3.279 1.00 74.38 269 SER A CA 1
ATOM 2256 C C . SER A 1 269 ? 19.198 -11.704 -1.980 1.00 74.38 269 SER A C 1
ATOM 2258 O O . SER A 1 269 ? 18.693 -11.992 -0.902 1.00 74.38 269 SER A O 1
ATOM 2260 N N . GLY A 1 270 ? 20.284 -10.926 -2.079 1.00 70.31 270 GLY A N 1
ATOM 2261 C CA . GLY A 1 270 ? 20.921 -10.219 -0.963 1.00 70.31 270 GLY A CA 1
ATOM 2262 C C . GLY A 1 270 ? 20.356 -8.818 -0.696 1.00 70.31 270 GLY A C 1
ATOM 2263 O O . GLY A 1 270 ? 20.935 -8.087 0.099 1.00 70.31 270 GLY A O 1
ATOM 2264 N N . GLY A 1 271 ? 19.275 -8.414 -1.373 1.00 71.00 271 GLY A N 1
ATOM 2265 C CA . GLY A 1 271 ? 18.602 -7.127 -1.157 1.00 71.00 271 GLY A CA 1
ATOM 2266 C C . GLY A 1 271 ? 19.223 -5.935 -1.889 1.00 71.00 271 GLY A C 1
ATOM 2267 O O . GLY A 1 271 ? 18.804 -4.800 -1.682 1.00 71.00 271 GLY A O 1
ATOM 2268 N N . THR A 1 272 ? 20.209 -6.153 -2.763 1.00 76.69 272 THR A N 1
ATOM 2269 C CA . THR A 1 272 ? 20.747 -5.079 -3.610 1.00 76.69 272 THR A CA 1
ATOM 2270 C C . THR A 1 272 ? 19.712 -4.682 -4.653 1.00 76.69 272 THR A C 1
ATOM 2272 O O . THR A 1 272 ? 19.237 -5.546 -5.388 1.00 76.69 272 THR A O 1
ATOM 2275 N N . ILE A 1 273 ? 19.415 -3.385 -4.753 1.00 81.56 273 ILE A N 1
ATOM 2276 C CA . ILE A 1 273 ? 18.451 -2.836 -5.710 1.00 81.56 273 ILE A CA 1
ATOM 2277 C C . ILE A 1 273 ? 19.177 -1.947 -6.729 1.00 81.56 273 ILE A C 1
ATOM 2279 O O . ILE A 1 273 ? 19.985 -1.092 -6.359 1.00 81.56 273 ILE A O 1
ATOM 2283 N N . ARG A 1 274 ? 18.881 -2.119 -8.020 1.00 80.06 274 ARG A N 1
ATOM 2284 C CA . ARG A 1 274 ? 19.370 -1.268 -9.119 1.00 80.06 274 ARG A CA 1
ATOM 2285 C C . ARG A 1 274 ? 18.226 -0.942 -10.070 1.00 80.06 274 ARG A C 1
ATOM 2287 O O . ARG A 1 274 ? 17.415 -1.805 -10.353 1.00 80.06 274 ARG A O 1
ATOM 2294 N N . SER A 1 275 ? 18.142 0.292 -10.555 1.00 84.44 275 SER A N 1
ATOM 2295 C CA . SER A 1 275 ? 17.048 0.712 -11.437 1.00 84.44 275 SER A CA 1
ATOM 2296 C C . SER A 1 275 ? 17.436 1.929 -12.262 1.00 84.44 275 SER A C 1
ATOM 2298 O O . SER A 1 275 ? 18.159 2.798 -11.772 1.00 84.44 275 SER A O 1
ATOM 2300 N N . ASP A 1 276 ? 16.910 2.032 -13.477 1.00 77.81 276 ASP A N 1
ATOM 2301 C CA . ASP A 1 276 ? 16.954 3.257 -14.275 1.00 77.81 276 ASP A CA 1
ATOM 2302 C C . ASP A 1 276 ? 16.113 4.411 -13.723 1.00 77.81 276 ASP A C 1
ATOM 2304 O O . ASP A 1 276 ? 16.317 5.551 -14.126 1.00 77.81 276 ASP A O 1
ATOM 2308 N N . LEU A 1 277 ? 15.187 4.146 -12.805 1.00 79.00 277 LEU A N 1
ATOM 2309 C CA . LEU A 1 277 ? 14.300 5.166 -12.247 1.00 79.00 277 LEU A CA 1
ATOM 2310 C C . LEU A 1 277 ? 14.964 5.995 -11.147 1.00 79.00 277 LEU A C 1
ATOM 2312 O O . LEU A 1 277 ? 14.616 7.157 -10.962 1.00 79.00 277 LEU A O 1
ATOM 2316 N N . PHE A 1 278 ? 15.910 5.407 -10.410 1.00 78.44 278 PHE A N 1
ATOM 2317 C CA . PHE A 1 278 ? 16.482 6.039 -9.216 1.00 78.44 278 PHE A CA 1
ATOM 2318 C C . PHE A 1 278 ? 17.980 5.771 -8.990 1.00 78.44 278 PHE A C 1
ATOM 2320 O O . PHE A 1 278 ? 18.531 6.267 -8.012 1.00 78.44 278 PHE A O 1
ATOM 2327 N N . ASN A 1 279 ? 18.692 5.041 -9.866 1.00 71.50 279 ASN A N 1
ATOM 2328 C CA . ASN A 1 279 ? 20.158 4.957 -9.791 1.00 71.50 279 ASN A CA 1
ATOM 2329 C C . ASN A 1 279 ? 20.809 6.082 -10.620 1.00 71.50 279 ASN A C 1
ATOM 2331 O O . ASN A 1 279 ? 20.786 6.010 -11.853 1.00 71.50 279 ASN A O 1
ATOM 2335 N N . PRO A 1 280 ? 21.490 7.066 -9.995 1.00 66.94 280 PRO A N 1
ATOM 2336 C CA . PRO A 1 280 ? 22.029 8.225 -10.710 1.00 66.94 280 PRO A CA 1
ATOM 2337 C C . PRO A 1 280 ? 23.023 7.868 -11.820 1.00 66.94 280 PRO A C 1
ATOM 2339 O O . PRO A 1 280 ? 23.087 8.548 -12.839 1.00 66.94 280 PRO A O 1
ATOM 2342 N N . SER A 1 281 ? 23.801 6.792 -11.653 1.00 66.62 281 SER A N 1
ATOM 2343 C CA . SER A 1 281 ? 24.786 6.372 -12.659 1.00 66.62 281 SER A CA 1
ATOM 2344 C C . SER A 1 281 ? 24.130 5.729 -13.881 1.00 66.62 281 SER A C 1
ATOM 2346 O O . SER A 1 281 ? 24.640 5.872 -14.990 1.00 66.62 281 SER A O 1
ATOM 2348 N N . ILE A 1 282 ? 23.015 5.020 -13.686 1.00 65.06 282 ILE A N 1
ATOM 2349 C CA . ILE A 1 282 ? 22.238 4.405 -14.772 1.00 65.06 282 ILE A CA 1
ATOM 2350 C C . ILE A 1 282 ? 21.432 5.487 -15.493 1.00 65.06 282 ILE A C 1
ATOM 2352 O O . ILE A 1 282 ? 21.520 5.587 -16.715 1.00 65.06 282 ILE A O 1
ATOM 2356 N N . ILE A 1 283 ? 20.765 6.366 -14.735 1.00 66.50 283 ILE A N 1
ATOM 2357 C CA . ILE A 1 283 ? 20.061 7.548 -15.252 1.00 66.50 283 ILE A CA 1
ATOM 2358 C C . ILE A 1 283 ? 20.989 8.373 -16.146 1.00 66.50 283 ILE A C 1
ATOM 2360 O O . ILE A 1 283 ? 20.611 8.739 -17.257 1.00 66.50 283 ILE A O 1
ATOM 2364 N N . LEU A 1 284 ? 22.223 8.630 -15.697 1.00 67.12 284 LEU A N 1
ATOM 2365 C CA . LEU A 1 284 ? 23.200 9.390 -16.472 1.00 67.12 284 LEU A CA 1
ATOM 2366 C C . LEU A 1 284 ? 23.528 8.710 -17.808 1.00 67.12 284 LEU A C 1
ATOM 2368 O O . LEU A 1 284 ? 23.460 9.366 -18.844 1.00 67.12 284 LEU A O 1
ATOM 2372 N N . LYS A 1 285 ? 23.816 7.401 -17.801 1.00 68.88 285 LYS A N 1
ATOM 2373 C CA . LYS A 1 285 ? 24.101 6.634 -19.028 1.00 68.88 285 LYS A CA 1
ATOM 2374 C C . LYS A 1 285 ? 22.925 6.649 -20.005 1.00 68.88 285 LYS A C 1
ATOM 2376 O O . LYS A 1 285 ? 23.122 6.824 -21.205 1.00 68.88 285 LYS A O 1
ATOM 2381 N N . MET A 1 286 ? 21.700 6.507 -19.504 1.00 65.19 286 MET A N 1
ATOM 2382 C CA . MET A 1 286 ? 20.502 6.552 -20.344 1.00 65.19 286 MET A CA 1
ATOM 2383 C C . MET A 1 286 ? 20.252 7.944 -20.911 1.00 65.19 286 MET A C 1
ATOM 2385 O O . MET A 1 286 ? 19.899 8.072 -22.080 1.00 65.19 286 MET A O 1
ATOM 2389 N N . LYS A 1 287 ? 20.480 9.000 -20.122 1.00 69.69 287 LYS A N 1
ATOM 2390 C CA . LYS A 1 287 ? 20.381 10.385 -20.597 1.00 69.69 287 LYS A CA 1
ATOM 2391 C C . LYS A 1 287 ? 21.438 10.701 -21.651 1.00 69.69 287 LYS A C 1
ATOM 2393 O O . LYS A 1 287 ? 21.127 11.386 -22.621 1.00 69.69 287 LYS A O 1
ATOM 2398 N N . GLU A 1 288 ? 22.651 10.173 -21.505 1.00 73.19 288 GLU A N 1
ATOM 2399 C CA . GLU A 1 288 ? 23.705 10.275 -22.521 1.00 73.19 288 GLU A CA 1
ATOM 2400 C C . GLU A 1 288 ? 23.290 9.574 -23.826 1.00 73.19 288 GLU A C 1
ATOM 2402 O O . GLU A 1 288 ? 23.416 10.159 -24.901 1.00 73.19 288 GLU A O 1
ATOM 2407 N N . LYS A 1 289 ? 22.698 8.377 -23.747 1.00 73.06 289 LYS A N 1
ATOM 2408 C CA . LYS A 1 289 ? 22.163 7.663 -24.917 1.00 73.06 289 LYS A CA 1
ATOM 2409 C C . LYS A 1 289 ? 20.970 8.386 -25.560 1.00 73.06 289 LYS A C 1
ATOM 2411 O O . LYS A 1 289 ? 20.897 8.484 -26.782 1.00 73.06 289 LYS A O 1
ATOM 2416 N N . GLU A 1 290 ? 20.058 8.941 -24.756 1.00 75.19 290 GLU A N 1
ATOM 2417 C CA . GLU A 1 290 ? 18.945 9.775 -25.234 1.00 75.19 290 GLU A CA 1
ATOM 2418 C C . GLU A 1 290 ? 19.465 11.006 -25.992 1.00 75.19 290 GLU A C 1
ATOM 2420 O O . GLU A 1 290 ? 18.946 11.330 -27.062 1.00 75.19 290 GLU A O 1
ATOM 2425 N N . ALA A 1 291 ? 20.500 11.673 -25.470 1.00 69.88 291 ALA A N 1
ATOM 2426 C CA . ALA A 1 291 ? 21.127 12.815 -26.127 1.00 69.88 291 ALA A CA 1
ATOM 2427 C C . ALA A 1 291 ? 21.727 12.423 -27.487 1.00 69.88 291 ALA A C 1
ATOM 2429 O O . ALA A 1 291 ? 21.422 13.069 -28.487 1.00 69.88 291 ALA A O 1
ATOM 2430 N N . GLN A 1 292 ? 22.475 11.317 -27.546 1.00 75.12 292 GLN A N 1
ATOM 2431 C CA . GLN A 1 292 ? 23.055 10.802 -28.794 1.00 75.12 292 GLN A CA 1
ATOM 2432 C C . GLN A 1 292 ? 21.984 10.497 -29.855 1.00 75.12 292 GLN A C 1
ATOM 2434 O O . GLN A 1 292 ? 22.145 10.834 -31.028 1.00 75.12 292 GLN A O 1
ATOM 2439 N N . GLU A 1 293 ? 20.866 9.881 -29.465 1.00 75.00 293 GLU A N 1
ATOM 2440 C CA . GLU A 1 293 ? 19.767 9.588 -30.393 1.00 75.00 293 GLU A CA 1
ATOM 2441 C C . GLU A 1 293 ? 19.032 10.850 -30.865 1.00 75.00 293 GLU A C 1
ATOM 2443 O O . GLU A 1 293 ? 18.646 10.953 -32.034 1.00 75.00 293 GLU A O 1
ATOM 2448 N N . LEU A 1 294 ? 18.850 11.839 -29.987 1.00 67.56 294 LEU A N 1
ATOM 2449 C CA . LEU A 1 294 ? 18.281 13.134 -30.364 1.00 67.56 294 LEU A CA 1
ATOM 2450 C C . LEU A 1 294 ? 19.188 13.883 -31.345 1.00 67.56 294 LEU A C 1
ATOM 2452 O O . LEU A 1 294 ? 18.685 14.401 -32.341 1.00 67.56 294 LEU A O 1
ATOM 2456 N N . GLU A 1 295 ? 20.502 13.886 -31.121 1.00 73.88 295 GLU A N 1
ATOM 2457 C CA . GLU A 1 295 ? 21.486 14.475 -32.036 1.00 73.88 295 GLU A CA 1
ATOM 2458 C C . GLU A 1 295 ? 21.424 13.836 -33.421 1.00 73.88 295 GLU A C 1
ATOM 2460 O O . GLU A 1 295 ? 21.300 14.548 -34.420 1.00 73.88 295 GLU A O 1
ATOM 2465 N N . LYS A 1 296 ? 21.412 12.497 -33.494 1.00 81.38 296 LYS A N 1
ATOM 2466 C CA . LYS A 1 296 ? 21.250 11.771 -34.764 1.00 81.38 296 LYS A CA 1
ATOM 2467 C C . LYS A 1 296 ? 19.970 12.186 -35.495 1.00 81.38 296 LYS A C 1
ATOM 2469 O O . LYS A 1 296 ? 20.010 12.453 -36.696 1.00 81.38 296 LYS A O 1
ATOM 2474 N N . LYS A 1 297 ? 18.837 12.272 -34.786 1.00 79.94 297 LYS A N 1
ATOM 2475 C CA . LYS A 1 297 ? 17.537 12.668 -35.365 1.00 79.94 297 LYS A CA 1
ATOM 2476 C C . LYS A 1 297 ? 17.523 14.120 -35.849 1.00 79.94 297 LYS A C 1
ATOM 2478 O O . LYS A 1 297 ? 16.955 14.394 -36.906 1.00 79.94 297 LYS A O 1
ATOM 2483 N N . ILE A 1 298 ? 18.139 15.037 -35.101 1.00 77.44 298 ILE A N 1
ATOM 2484 C CA . ILE A 1 298 ? 18.274 16.451 -35.479 1.00 77.44 298 ILE A CA 1
ATOM 2485 C C . ILE A 1 298 ? 19.133 16.573 -36.740 1.00 77.44 298 ILE A C 1
ATOM 2487 O O . ILE A 1 298 ? 18.687 17.160 -37.725 1.00 77.44 298 ILE A O 1
ATOM 2491 N N . LEU A 1 299 ? 20.310 15.937 -36.758 1.00 77.38 299 LEU A N 1
ATOM 2492 C CA . LEU A 1 299 ? 21.206 15.923 -37.917 1.00 77.38 299 LEU A CA 1
ATOM 2493 C C . LEU A 1 299 ? 20.518 15.350 -39.162 1.00 77.38 299 LEU A C 1
ATOM 2495 O O . LEU A 1 299 ? 20.633 15.914 -40.248 1.00 77.38 299 LEU A O 1
ATOM 2499 N N . ALA A 1 300 ? 19.756 14.263 -39.013 1.00 81.31 300 ALA A N 1
ATOM 2500 C CA . ALA A 1 300 ? 18.994 13.675 -40.111 1.00 81.31 300 ALA A CA 1
ATOM 2501 C C . ALA A 1 300 ? 17.912 14.621 -40.665 1.00 81.31 300 ALA A C 1
ATOM 2503 O O . ALA A 1 300 ? 17.679 14.626 -41.873 1.00 81.31 300 ALA A O 1
ATOM 2504 N N . ARG A 1 301 ? 17.263 15.434 -39.818 1.00 78.44 301 ARG A N 1
ATOM 2505 C CA . ARG A 1 301 ? 16.293 16.448 -40.267 1.00 78.44 301 ARG A CA 1
ATOM 2506 C C . ARG A 1 301 ? 16.956 17.606 -40.995 1.00 78.44 301 ARG A C 1
ATOM 2508 O O . ARG A 1 301 ? 16.483 17.971 -42.068 1.00 78.44 301 ARG A O 1
ATOM 2515 N N . TYR A 1 302 ? 18.068 18.115 -40.475 1.00 77.75 302 TYR A N 1
ATOM 2516 C CA . TYR A 1 302 ? 18.797 19.200 -41.128 1.00 77.75 302 TYR A CA 1
ATOM 2517 C C . TYR A 1 302 ? 19.379 18.801 -42.477 1.00 77.75 302 TYR A C 1
ATOM 2519 O O . TYR A 1 302 ? 19.275 19.571 -43.426 1.00 77.75 302 TYR A O 1
ATOM 2527 N N . ARG A 1 303 ? 19.853 17.558 -42.626 1.00 83.50 303 ARG A N 1
ATOM 2528 C CA . ARG A 1 303 ? 20.240 17.012 -43.939 1.00 83.50 303 ARG A CA 1
ATOM 2529 C C . ARG A 1 303 ? 19.097 16.991 -44.960 1.00 83.50 303 ARG A C 1
ATOM 2531 O O . ARG A 1 303 ? 19.362 16.984 -46.152 1.00 83.50 303 ARG A O 1
ATOM 2538 N N . ARG A 1 304 ? 17.840 16.976 -44.504 1.00 88.69 304 ARG A N 1
ATOM 2539 C CA . ARG A 1 304 ? 16.630 17.014 -45.345 1.00 88.69 304 ARG A CA 1
ATOM 2540 C C . ARG A 1 304 ? 16.034 18.424 -45.474 1.00 88.69 304 ARG A C 1
ATOM 2542 O O . ARG A 1 304 ? 14.917 18.552 -45.958 1.00 88.69 304 ARG A O 1
ATOM 2549 N N . GLY A 1 305 ? 16.720 19.464 -44.988 1.00 77.94 305 GLY A N 1
ATOM 2550 C CA . GLY A 1 305 ? 16.223 20.847 -44.995 1.00 77.94 305 GLY A CA 1
ATOM 2551 C C . GLY A 1 305 ? 15.050 21.113 -44.041 1.00 77.94 305 GLY A C 1
ATOM 2552 O O . GLY A 1 305 ? 14.382 22.137 -44.150 1.00 77.94 305 GLY A O 1
ATOM 2553 N N . LEU A 1 306 ? 14.769 20.201 -43.104 1.00 81.69 306 LEU A N 1
ATOM 2554 C CA . LEU A 1 306 ? 13.637 20.306 -42.182 1.00 81.69 306 LEU A CA 1
ATOM 2555 C C . LEU A 1 306 ? 14.052 20.968 -40.865 1.00 81.69 306 LEU A C 1
ATOM 2557 O O . LEU A 1 306 ? 15.100 20.650 -40.303 1.00 81.69 306 LEU A O 1
ATOM 2561 N N . LYS A 1 307 ? 13.177 21.814 -40.308 1.00 79.69 307 LYS A N 1
ATOM 2562 C CA . LYS A 1 307 ? 13.354 22.391 -38.965 1.00 79.69 307 LYS A CA 1
ATOM 2563 C C . LYS A 1 307 ? 13.247 21.319 -37.871 1.00 79.69 307 LYS A C 1
ATOM 2565 O O . LYS A 1 307 ? 12.435 20.393 -37.964 1.00 79.69 307 LYS A O 1
ATOM 2570 N N . ALA A 1 308 ? 14.035 21.462 -36.803 1.00 80.38 308 ALA A N 1
ATOM 2571 C CA . ALA A 1 308 ? 14.093 20.505 -35.694 1.00 80.38 308 ALA A CA 1
ATOM 2572 C C . ALA A 1 308 ? 13.916 21.138 -34.297 1.00 80.38 308 ALA A C 1
ATOM 2574 O O . ALA A 1 308 ? 14.192 20.473 -33.304 1.00 80.38 308 ALA A O 1
ATOM 2575 N N . GLU A 1 309 ? 13.393 22.365 -34.199 1.00 78.94 309 GLU A N 1
ATOM 2576 C CA . GLU A 1 309 ? 13.295 23.174 -32.963 1.00 78.94 309 GLU A CA 1
ATOM 2577 C C . GLU A 1 309 ? 12.786 22.398 -31.729 1.00 78.94 309 GLU A C 1
ATOM 2579 O O . GLU A 1 309 ? 13.390 22.444 -30.658 1.00 78.94 309 GLU A O 1
ATOM 2584 N N . LYS A 1 310 ? 11.716 21.597 -31.866 1.00 78.00 310 LYS A N 1
ATOM 2585 C CA . LYS A 1 310 ? 11.197 20.763 -30.759 1.00 78.00 310 LYS A CA 1
ATOM 2586 C C . LYS A 1 310 ? 12.203 19.704 -30.284 1.00 78.00 310 LYS A C 1
ATOM 2588 O O . LYS A 1 310 ? 12.298 19.438 -29.086 1.00 78.00 310 LYS A O 1
ATOM 2593 N N . LEU A 1 311 ? 12.938 19.083 -31.209 1.00 66.12 311 LEU A N 1
ATOM 2594 C CA . LEU A 1 311 ? 13.977 18.102 -30.880 1.00 66.12 311 LEU A CA 1
ATOM 2595 C C . LEU A 1 311 ? 15.183 18.788 -30.236 1.00 66.12 311 LEU A C 1
ATOM 2597 O O . LEU A 1 311 ? 15.721 18.261 -29.267 1.00 66.12 311 LEU A O 1
ATOM 2601 N N . GLU A 1 312 ? 15.565 19.971 -30.719 1.00 67.12 312 GLU A N 1
ATOM 2602 C CA . GLU A 1 312 ? 16.642 20.767 -30.126 1.00 67.12 312 GLU A CA 1
ATOM 2603 C C . GLU A 1 312 ? 16.316 21.197 -28.700 1.00 67.12 312 GLU A C 1
ATOM 2605 O O . GLU A 1 312 ? 17.151 21.065 -27.806 1.00 67.12 312 GLU A O 1
ATOM 2610 N N . GLN A 1 313 ? 15.090 21.665 -28.457 1.00 72.25 313 GLN A N 1
ATOM 2611 C CA . GLN A 1 313 ? 14.649 22.034 -27.118 1.00 72.25 313 GLN A CA 1
ATOM 2612 C C . GLN A 1 313 ? 14.677 20.827 -26.173 1.00 72.25 313 GLN A C 1
ATOM 2614 O O . GLN A 1 313 ? 15.126 20.939 -25.028 1.00 72.25 313 GLN A O 1
ATOM 2619 N N . LYS A 1 314 ? 14.255 19.653 -26.661 1.00 70.88 314 LYS A N 1
ATOM 2620 C CA . LYS A 1 314 ? 14.347 18.402 -25.904 1.00 70.88 314 LYS A CA 1
ATOM 2621 C C . LYS A 1 314 ? 15.805 18.035 -25.605 1.00 70.88 314 LYS A C 1
ATOM 2623 O O . LYS A 1 314 ? 16.121 17.765 -24.451 1.00 70.88 314 LYS A O 1
ATOM 2628 N N . LEU A 1 315 ? 16.699 18.115 -26.594 1.00 73.81 315 LEU A N 1
ATOM 2629 C CA . LEU A 1 315 ? 18.133 17.843 -26.433 1.00 73.81 315 LEU A CA 1
ATOM 2630 C C . LEU A 1 315 ? 18.786 18.788 -25.411 1.00 73.81 315 LEU A C 1
ATOM 2632 O O . LEU A 1 315 ? 19.504 18.335 -24.519 1.00 73.81 315 LEU A O 1
ATOM 2636 N N . ARG A 1 316 ? 18.487 20.093 -25.479 1.00 70.62 316 ARG A N 1
ATOM 2637 C CA . ARG A 1 316 ? 18.962 21.097 -24.509 1.00 70.62 316 ARG A CA 1
ATOM 2638 C C . ARG A 1 316 ? 18.531 20.755 -23.084 1.00 70.62 316 ARG A C 1
ATOM 2640 O O . ARG A 1 316 ? 19.334 20.859 -22.157 1.00 70.62 316 ARG A O 1
ATOM 2647 N N . ASN A 1 317 ? 17.281 20.336 -22.903 1.00 71.25 317 ASN A N 1
ATOM 2648 C CA . ASN A 1 317 ? 16.774 19.918 -21.598 1.00 71.25 317 ASN A CA 1
ATOM 2649 C C . ASN A 1 317 ? 17.494 18.656 -21.094 1.00 71.25 317 ASN A C 1
ATOM 2651 O O . ASN A 1 317 ? 17.917 18.628 -19.939 1.00 71.25 317 ASN A O 1
ATOM 2655 N N . THR A 1 318 ? 17.718 17.660 -21.957 1.00 69.25 318 THR A N 1
ATOM 2656 C CA . THR A 1 318 ? 18.473 16.442 -21.617 1.00 69.25 318 THR A CA 1
ATOM 2657 C C . THR A 1 318 ? 19.899 16.768 -21.165 1.00 69.25 318 THR A C 1
ATOM 2659 O O . THR A 1 318 ? 20.326 16.312 -20.102 1.00 69.25 318 THR A O 1
ATOM 2662 N N . TYR A 1 319 ? 20.612 17.632 -21.894 1.00 72.56 319 TYR A N 1
ATOM 2663 C CA . TYR A 1 319 ? 21.965 18.055 -21.522 1.00 72.56 319 TYR A CA 1
ATOM 2664 C C . TYR A 1 319 ? 22.033 18.811 -20.192 1.00 72.56 319 TYR A C 1
ATOM 2666 O O . TYR A 1 319 ? 22.954 18.586 -19.402 1.00 72.56 319 TYR A O 1
ATOM 2674 N N . ARG A 1 320 ? 21.047 19.667 -19.895 1.00 73.00 320 ARG A N 1
ATOM 2675 C CA . ARG A 1 320 ? 20.955 20.350 -18.593 1.00 73.00 320 ARG A CA 1
ATOM 2676 C C . ARG A 1 320 ? 20.854 19.355 -17.436 1.00 73.00 320 ARG A C 1
ATOM 2678 O O . ARG A 1 320 ? 21.509 19.554 -16.414 1.00 73.00 320 ARG A O 1
ATOM 2685 N N . THR A 1 321 ? 20.081 18.282 -17.596 1.00 72.12 321 THR A N 1
ATOM 2686 C CA . THR A 1 321 ? 19.946 17.219 -16.586 1.00 72.12 321 THR A CA 1
ATOM 2687 C C . THR A 1 321 ? 21.258 16.458 -16.380 1.00 72.12 321 THR A C 1
ATOM 2689 O O . THR A 1 321 ? 21.693 16.295 -15.241 1.00 72.12 321 THR A O 1
ATOM 2692 N N . ILE A 1 322 ? 21.942 16.072 -17.467 1.00 72.81 322 ILE A N 1
ATOM 2693 C CA . ILE A 1 322 ? 23.272 15.428 -17.414 1.00 72.81 322 ILE A CA 1
ATOM 2694 C C . ILE A 1 322 ? 24.266 16.307 -16.642 1.00 72.81 322 ILE A C 1
ATOM 2696 O O . ILE A 1 322 ? 25.001 15.830 -15.776 1.00 72.81 322 ILE A O 1
ATOM 2700 N N . TRP A 1 323 ? 24.279 17.610 -16.927 1.00 68.31 323 TRP A N 1
ATOM 2701 C CA . TRP A 1 323 ? 25.206 18.549 -16.302 1.00 68.31 323 TRP A CA 1
ATOM 2702 C C . TRP A 1 323 ? 24.944 18.762 -14.806 1.00 68.31 323 TRP A C 1
ATOM 2704 O O . TRP A 1 323 ? 25.896 18.811 -14.026 1.00 68.31 323 TRP A O 1
ATOM 2714 N N . LYS A 1 324 ? 23.673 18.837 -14.384 1.00 68.44 324 LYS A N 1
ATOM 2715 C CA . LYS A 1 324 ? 23.301 18.912 -12.959 1.00 68.44 324 LYS A CA 1
ATOM 2716 C C . LYS A 1 324 ? 23.803 17.691 -12.181 1.00 68.44 324 LYS A C 1
ATOM 2718 O O . LYS A 1 324 ? 24.502 17.866 -11.186 1.00 68.44 324 LYS A O 1
ATOM 2723 N N . HIS A 1 325 ? 23.586 16.481 -12.705 1.00 66.19 325 HIS A N 1
ATOM 2724 C CA . HIS A 1 325 ? 24.104 15.245 -12.100 1.00 66.19 325 HIS A CA 1
ATOM 2725 C C . HIS A 1 325 ? 25.636 15.214 -11.986 1.00 66.19 325 HIS A C 1
ATOM 2727 O O . HIS A 1 325 ? 26.179 14.682 -11.019 1.00 66.19 325 HIS A O 1
ATOM 2733 N N . ARG A 1 326 ? 26.360 15.792 -12.955 1.00 61.47 326 ARG A N 1
ATOM 2734 C CA . ARG A 1 326 ? 27.827 15.909 -12.883 1.00 61.47 326 ARG A CA 1
ATOM 2735 C C . ARG A 1 326 ? 28.288 16.916 -11.821 1.00 61.47 326 ARG A C 1
ATOM 2737 O O . ARG A 1 326 ? 29.339 16.707 -11.226 1.00 61.47 326 ARG A O 1
ATOM 2744 N N . LYS A 1 327 ? 27.521 17.981 -11.558 1.00 49.78 327 LYS A N 1
ATOM 2745 C CA . LYS A 1 327 ? 27.843 19.011 -10.551 1.00 49.78 327 LYS A CA 1
ATOM 2746 C C . LYS A 1 327 ? 27.624 18.570 -9.106 1.00 49.78 327 LYS A C 1
ATOM 2748 O O . LYS A 1 327 ? 28.356 19.030 -8.236 1.00 49.78 327 LYS A O 1
ATOM 2753 N N . GLU A 1 328 ? 26.661 17.690 -8.853 1.00 49.03 328 GLU A N 1
ATOM 2754 C CA . GLU A 1 328 ? 26.438 17.103 -7.521 1.00 49.03 328 GLU A CA 1
ATOM 2755 C C . GLU A 1 328 ? 27.580 16.152 -7.107 1.00 49.03 328 GLU A C 1
ATOM 2757 O O . GLU A 1 328 ? 27.775 15.890 -5.926 1.00 49.03 328 GLU A O 1
ATOM 2762 N N . ARG A 1 329 ? 28.422 15.720 -8.061 1.00 43.34 329 ARG A N 1
ATOM 2763 C CA . ARG A 1 329 ? 29.675 14.975 -7.837 1.00 43.34 329 ARG A CA 1
ATOM 2764 C C . ARG A 1 329 ? 30.916 15.881 -7.698 1.00 43.34 329 ARG A C 1
ATOM 2766 O O . ARG A 1 329 ? 31.956 15.586 -8.286 1.00 43.34 329 ARG A O 1
ATOM 2773 N N . LYS A 1 330 ? 30.864 16.985 -6.942 1.00 36.00 330 LYS A N 1
ATOM 2774 C CA . LYS A 1 330 ? 32.115 17.610 -6.443 1.00 36.00 330 LYS A CA 1
ATOM 2775 C C . LYS A 1 330 ? 32.711 16.604 -5.444 1.00 36.00 330 LYS A C 1
ATOM 2777 O O . LYS A 1 330 ? 32.124 16.402 -4.396 1.00 36.00 330 LYS A O 1
ATOM 2782 N N . VAL A 1 331 ? 33.758 15.835 -5.737 1.00 37.22 331 VAL A N 1
ATOM 2783 C CA . VAL A 1 331 ? 35.135 16.241 -6.045 1.00 37.22 331 VAL A CA 1
ATOM 2784 C C . VAL A 1 331 ? 35.777 15.213 -6.984 1.00 37.22 331 VAL A C 1
ATOM 2786 O O . VAL A 1 331 ? 35.914 14.060 -6.594 1.00 37.22 331 VAL A O 1
ATOM 2789 N N . ILE A 1 332 ? 36.250 15.631 -8.164 1.00 30.22 332 ILE A N 1
ATOM 2790 C CA . ILE A 1 332 ? 37.383 15.001 -8.870 1.00 30.22 332 ILE A CA 1
ATOM 2791 C C . ILE A 1 332 ? 38.165 16.130 -9.561 1.00 30.22 332 ILE A C 1
ATOM 2793 O O . ILE A 1 332 ? 37.593 16.929 -10.302 1.00 30.22 332 ILE A O 1
ATOM 2797 N N . VAL A 1 333 ? 39.459 16.232 -9.255 1.00 28.30 333 VAL A N 1
ATOM 2798 C CA . VAL A 1 333 ? 40.391 17.254 -9.759 1.00 28.30 333 VAL A CA 1
ATOM 2799 C C . VAL A 1 333 ? 40.747 16.964 -11.223 1.00 28.30 333 VAL A C 1
ATOM 2801 O O . VAL A 1 333 ? 41.095 15.834 -11.557 1.00 28.30 333 VAL A O 1
ATOM 2804 N N . PHE A 1 334 ? 40.693 17.976 -12.092 1.00 27.17 334 PHE A N 1
ATOM 2805 C CA . PHE A 1 334 ? 41.160 17.888 -13.480 1.00 27.17 334 PHE A CA 1
ATOM 2806 C C . PHE A 1 334 ? 42.616 18.369 -13.578 1.00 27.17 334 PHE A C 1
ATOM 2808 O O . PHE A 1 334 ? 42.913 19.478 -13.142 1.00 27.17 334 PHE A O 1
ATOM 2815 N N . SER A 1 335 ? 43.509 17.587 -14.197 1.00 26.36 335 SER A N 1
ATOM 2816 C CA . SER A 1 335 ? 44.782 18.102 -14.726 1.00 26.36 335 SER A CA 1
ATOM 2817 C C . SER A 1 335 ? 44.675 18.283 -16.241 1.00 26.36 335 SER A C 1
ATOM 2819 O O . SER A 1 335 ? 44.255 17.368 -16.949 1.00 26.36 335 SER A O 1
ATOM 2821 N N . THR A 1 336 ? 45.058 19.453 -16.741 1.00 30.36 336 THR A N 1
ATOM 2822 C CA . THR A 1 336 ? 45.067 19.812 -18.167 1.00 30.36 336 THR A CA 1
ATOM 2823 C C . THR A 1 336 ? 46.155 19.063 -18.950 1.00 30.36 336 THR A C 1
ATOM 2825 O O . THR A 1 336 ? 47.274 18.908 -18.466 1.00 30.36 336 THR A O 1
ATOM 2828 N N . ALA A 1 337 ? 45.815 18.610 -20.161 1.00 29.14 337 ALA A N 1
ATOM 2829 C CA . ALA A 1 337 ? 46.654 17.824 -21.076 1.00 29.14 337 ALA A CA 1
ATOM 2830 C C . ALA A 1 337 ? 47.909 18.571 -21.597 1.00 29.14 337 ALA A C 1
ATOM 2832 O O . ALA A 1 337 ? 47.879 19.801 -21.692 1.00 29.14 337 ALA A O 1
ATOM 2833 N N . PRO A 1 338 ? 48.987 17.865 -22.010 1.00 32.22 338 PRO A N 1
ATOM 2834 C CA . PRO A 1 338 ? 50.121 18.486 -22.685 1.00 32.22 338 PRO A CA 1
ATOM 2835 C C . PRO A 1 338 ? 49.865 18.679 -24.192 1.00 32.22 338 PRO A C 1
ATOM 2837 O O . PRO A 1 338 ? 49.140 17.920 -24.836 1.00 32.22 338 PRO A O 1
ATOM 2840 N N . LYS A 1 339 ? 50.480 19.736 -24.735 1.00 34.91 339 LYS A N 1
ATOM 2841 C CA . LYS A 1 339 ? 50.424 20.185 -26.134 1.00 34.91 339 LYS A CA 1
ATOM 2842 C C . LYS A 1 339 ? 50.979 19.126 -27.102 1.00 34.91 339 LYS A C 1
ATOM 2844 O O . LYS A 1 339 ? 52.057 18.588 -26.875 1.00 34.91 339 LYS A O 1
ATOM 2849 N N . TYR A 1 340 ? 50.273 18.909 -28.213 1.00 28.95 340 TYR A N 1
ATOM 2850 C CA . TYR A 1 340 ? 50.751 18.166 -29.384 1.00 28.95 340 TYR A CA 1
ATOM 2851 C C . TYR A 1 340 ? 52.000 18.829 -29.991 1.00 28.95 340 TYR A C 1
ATOM 2853 O O . TYR A 1 340 ? 51.957 20.016 -30.322 1.00 28.95 340 TYR A O 1
ATOM 2861 N N . SER A 1 341 ? 53.063 18.059 -30.237 1.00 28.11 341 SER A N 1
ATOM 2862 C CA . SER A 1 341 ? 54.050 18.375 -31.274 1.00 28.11 341 SER A CA 1
ATOM 2863 C C . SER A 1 341 ? 53.754 17.519 -32.511 1.00 28.11 341 SER A C 1
ATOM 2865 O O . SER A 1 341 ? 53.587 16.304 -32.437 1.00 28.11 341 SER A O 1
ATOM 2867 N N . LYS A 1 342 ? 53.618 18.179 -33.664 1.00 34.94 342 LYS A N 1
ATOM 2868 C CA . LYS A 1 342 ? 53.512 17.541 -34.981 1.00 34.94 342 LYS A CA 1
ATOM 2869 C C . LYS A 1 342 ? 54.896 17.042 -35.400 1.00 34.94 342 LYS A C 1
ATOM 2871 O O . LYS A 1 342 ? 55.801 17.872 -35.486 1.00 34.94 342 LYS A O 1
ATOM 2876 N N . ARG A 1 343 ? 55.027 15.761 -35.764 1.00 26.03 343 ARG A N 1
ATOM 2877 C CA . ARG A 1 343 ? 55.847 15.325 -36.910 1.00 26.03 343 ARG A CA 1
ATOM 2878 C C . ARG A 1 343 ? 55.621 13.849 -37.278 1.00 26.03 343 ARG A C 1
ATOM 2880 O O . ARG A 1 343 ? 55.771 12.971 -36.443 1.00 26.03 343 ARG A O 1
ATOM 2887 N N . ASN A 1 344 ? 55.338 13.697 -38.569 1.00 26.31 344 ASN A N 1
ATOM 2888 C CA . ASN A 1 344 ? 55.556 12.596 -39.507 1.00 26.31 344 ASN A CA 1
ATOM 2889 C C . ASN A 1 344 ? 54.775 11.276 -39.405 1.00 26.31 344 ASN A C 1
ATOM 2891 O O . ASN A 1 344 ? 54.711 10.599 -38.387 1.00 26.31 344 ASN A O 1
ATOM 2895 N N . CYS A 1 345 ? 54.193 10.977 -40.567 1.00 34.22 345 CYS A N 1
ATOM 2896 C CA . CYS A 1 345 ? 53.452 9.805 -40.988 1.00 34.22 345 CYS A CA 1
ATOM 2897 C C . CYS A 1 345 ? 54.311 8.538 -40.984 1.00 34.22 345 CYS A C 1
ATOM 2899 O O . CYS A 1 345 ? 55.484 8.619 -41.327 1.00 34.22 345 CYS A O 1
ATOM 2901 N N . GLU A 1 346 ? 53.689 7.393 -40.691 1.00 29.95 346 GLU A N 1
ATOM 2902 C CA . GLU A 1 346 ? 53.595 6.203 -41.562 1.00 29.95 346 GLU A CA 1
ATOM 2903 C C . GLU A 1 346 ? 53.016 5.010 -40.772 1.00 29.95 346 GLU A C 1
ATOM 2905 O O . GLU A 1 346 ? 53.417 4.752 -39.642 1.00 29.95 346 GLU A O 1
ATOM 2910 N N . GLY A 1 347 ? 52.075 4.275 -41.381 1.00 26.89 347 GLY A N 1
ATOM 2911 C CA . GLY A 1 347 ? 51.737 2.899 -40.987 1.00 26.89 347 GLY A CA 1
ATOM 2912 C C . GLY A 1 347 ? 50.448 2.669 -40.177 1.00 26.89 347 GLY A C 1
ATOM 2913 O O . GLY A 1 347 ? 50.398 2.912 -38.982 1.00 26.89 347 GLY A O 1
ATOM 2914 N N . ASN A 1 348 ? 49.454 2.085 -40.858 1.00 25.98 348 ASN A N 1
ATOM 2915 C CA . ASN A 1 348 ? 48.454 1.097 -40.409 1.00 25.98 348 ASN A CA 1
ATOM 2916 C C . ASN A 1 348 ? 47.562 1.306 -39.154 1.00 25.98 348 ASN A C 1
ATOM 2918 O O . ASN A 1 348 ? 47.998 1.489 -38.026 1.00 25.98 348 ASN A O 1
ATOM 2922 N N . CYS A 1 349 ? 46.257 1.128 -39.410 1.00 35.09 349 CYS A N 1
ATOM 2923 C CA . CYS A 1 349 ? 45.103 0.881 -38.533 1.00 35.09 349 CYS A CA 1
ATOM 2924 C C . CYS A 1 349 ? 45.356 0.458 -37.068 1.00 35.09 349 CYS A C 1
ATOM 2926 O O . CYS A 1 349 ? 45.942 -0.595 -36.850 1.00 35.09 349 CYS A O 1
ATOM 2928 N N . ALA A 1 350 ? 44.729 1.146 -36.093 1.00 27.08 350 ALA A N 1
ATOM 2929 C CA . ALA A 1 350 ? 44.025 0.539 -34.941 1.00 27.08 350 ALA A CA 1
ATOM 2930 C C . ALA A 1 350 ? 43.438 1.580 -33.954 1.00 27.08 350 ALA A C 1
ATOM 2932 O O . ALA A 1 350 ? 44.097 2.532 -33.557 1.00 27.08 350 ALA A O 1
ATOM 2933 N N . ALA A 1 351 ? 42.192 1.323 -33.538 1.00 30.69 351 ALA A N 1
ATOM 2934 C CA . ALA A 1 351 ? 41.591 1.539 -32.214 1.00 30.69 351 ALA A CA 1
ATOM 2935 C C . ALA A 1 351 ? 42.047 2.726 -31.330 1.00 30.69 351 ALA A C 1
ATOM 2937 O O . ALA A 1 351 ? 43.097 2.688 -30.695 1.00 30.69 351 ALA A O 1
ATOM 2938 N N . ILE A 1 352 ? 41.135 3.676 -31.082 1.00 27.83 352 ILE A N 1
ATOM 2939 C CA . ILE A 1 352 ? 41.179 4.512 -29.869 1.00 27.83 352 ILE A CA 1
ATOM 2940 C C . ILE A 1 352 ? 40.251 3.886 -28.825 1.00 27.83 352 ILE A C 1
ATOM 2942 O O . ILE A 1 352 ? 39.045 4.126 -28.792 1.00 27.83 352 ILE A O 1
ATOM 2946 N N . GLY A 1 353 ? 40.846 3.044 -27.980 1.00 23.67 353 GLY A N 1
ATOM 2947 C CA . GLY A 1 353 ? 40.295 2.630 -26.696 1.00 23.67 353 GLY A CA 1
ATOM 2948 C C . GLY A 1 353 ? 40.737 3.593 -25.592 1.00 23.67 353 GLY A C 1
ATOM 2949 O O . GLY A 1 353 ? 41.896 3.997 -25.530 1.00 23.67 353 GLY A O 1
ATOM 2950 N N . ILE A 1 354 ? 39.820 3.952 -24.695 1.00 27.28 354 ILE A N 1
ATOM 2951 C CA . ILE A 1 354 ? 40.137 4.701 -23.474 1.00 27.28 354 ILE A CA 1
ATOM 2952 C C . ILE A 1 354 ? 40.745 3.716 -22.467 1.00 27.28 354 ILE A C 1
ATOM 2954 O O . ILE A 1 354 ? 40.059 2.810 -21.995 1.00 27.28 354 ILE A O 1
ATOM 2958 N N . ARG A 1 355 ? 42.028 3.891 -22.128 1.00 24.70 355 ARG A N 1
ATOM 2959 C CA . ARG A 1 355 ? 42.724 3.124 -21.082 1.00 24.70 355 ARG A CA 1
ATOM 2960 C C . ARG A 1 355 ? 42.900 4.001 -19.840 1.00 24.70 355 ARG A C 1
ATOM 2962 O O . ARG A 1 355 ? 43.496 5.071 -19.913 1.00 24.70 355 ARG A O 1
ATOM 2969 N N . LEU A 1 356 ? 42.381 3.540 -18.703 1.00 25.73 356 LEU A N 1
ATOM 2970 C CA . LEU A 1 356 ? 42.655 4.107 -17.380 1.00 25.73 356 LEU A CA 1
ATOM 2971 C C . LEU A 1 356 ? 44.073 3.699 -16.953 1.00 25.73 356 LEU A C 1
ATOM 2973 O O . LEU A 1 356 ? 44.413 2.520 -17.025 1.00 25.73 356 LEU A O 1
ATOM 2977 N N . SER A 1 357 ? 44.891 4.650 -16.501 1.00 27.34 357 SER A N 1
ATOM 2978 C CA . SER A 1 357 ? 46.212 4.376 -15.924 1.00 27.34 357 SER A CA 1
ATOM 2979 C C . SER A 1 357 ? 46.388 5.130 -14.609 1.00 27.34 357 SER A C 1
ATOM 2981 O O . SER A 1 357 ? 46.209 6.344 -14.538 1.00 27.34 357 SER A O 1
ATOM 2983 N N . SER A 1 358 ? 46.733 4.375 -13.568 1.00 31.31 358 SER A N 1
ATOM 2984 C CA . SER A 1 358 ? 47.126 4.830 -12.240 1.00 31.31 358 SER A CA 1
ATOM 2985 C C . SER A 1 358 ? 48.644 5.008 -12.190 1.00 31.31 358 SER A C 1
ATOM 2987 O O . SER A 1 358 ? 49.356 4.007 -12.119 1.00 31.31 358 SER A O 1
ATOM 2989 N N . LYS A 1 359 ? 49.153 6.246 -12.209 1.00 27.58 359 LYS A N 1
ATOM 2990 C CA . LYS A 1 359 ? 50.473 6.601 -11.645 1.00 27.58 359 LYS A CA 1
ATOM 2991 C C . LYS A 1 359 ? 50.671 8.121 -11.595 1.00 27.58 359 LYS A C 1
ATOM 2993 O O . LYS A 1 359 ? 50.361 8.834 -12.542 1.00 27.58 359 LYS A O 1
ATOM 2998 N N . ILE A 1 360 ? 51.180 8.580 -10.453 1.00 35.94 360 ILE A N 1
ATOM 2999 C CA . ILE A 1 360 ? 51.453 9.978 -10.077 1.00 35.94 360 ILE A CA 1
ATOM 3000 C C . ILE A 1 360 ? 52.839 10.401 -10.597 1.00 35.94 360 ILE A C 1
ATOM 3002 O O . ILE A 1 360 ? 53.781 9.620 -10.447 1.00 35.94 360 ILE A O 1
ATOM 3006 N N . PRO A 1 361 ? 53.015 11.654 -11.065 1.00 27.59 361 PRO 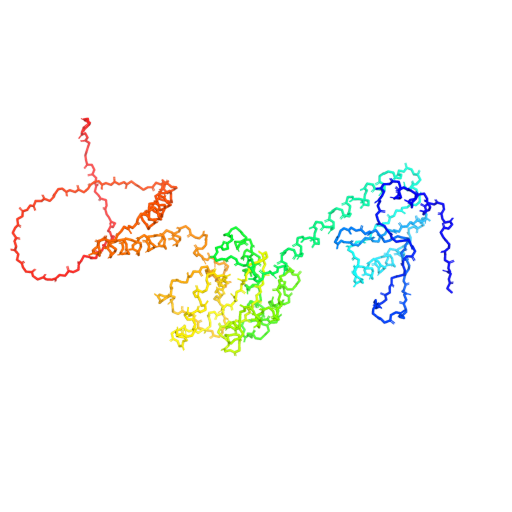A N 1
ATOM 3007 C CA . PRO A 1 361 ? 54.291 12.354 -10.885 1.00 27.59 361 PRO A CA 1
ATOM 3008 C C . PRO A 1 361 ? 54.171 13.699 -10.137 1.00 27.59 361 PRO A C 1
ATOM 3010 O O . PRO A 1 361 ? 53.164 14.400 -10.192 1.00 27.59 361 PRO A O 1
ATOM 3013 N N . LYS A 1 362 ? 55.250 14.012 -9.406 1.00 32.31 362 LYS A N 1
ATOM 3014 C CA . LYS A 1 362 ? 55.486 15.139 -8.482 1.00 32.31 362 LYS A CA 1
ATOM 3015 C C . LYS A 1 362 ? 55.885 16.446 -9.198 1.00 32.31 362 LYS A C 1
ATOM 3017 O O . LYS A 1 362 ? 56.727 16.366 -10.080 1.00 32.31 362 LYS A O 1
ATOM 3022 N N . ARG A 1 363 ? 55.438 17.593 -8.632 1.00 27.64 363 ARG A N 1
ATOM 3023 C CA . ARG A 1 363 ? 55.983 18.991 -8.684 1.00 27.64 363 ARG A CA 1
ATOM 3024 C C . ARG A 1 363 ? 56.157 19.606 -10.102 1.00 27.64 363 ARG A C 1
ATOM 3026 O O . ARG A 1 363 ? 56.439 18.906 -11.051 1.00 27.64 363 ARG A O 1
ATOM 3033 N N . ILE A 1 364 ? 55.977 20.905 -10.365 1.00 25.73 364 ILE A N 1
ATOM 3034 C CA . ILE A 1 364 ? 56.574 22.111 -9.759 1.00 25.73 364 ILE A CA 1
ATOM 3035 C C . ILE A 1 364 ? 55.633 23.330 -9.948 1.00 25.73 364 ILE A C 1
ATOM 3037 O O . ILE A 1 364 ? 54.809 23.379 -10.854 1.00 25.73 364 ILE A O 1
ATOM 3041 N N . LEU A 1 365 ? 55.788 24.279 -9.024 1.00 29.23 365 LEU A N 1
ATOM 3042 C CA . LEU A 1 365 ? 55.108 25.555 -8.787 1.00 29.23 365 LEU A CA 1
ATOM 3043 C C . LEU A 1 365 ? 55.188 26.631 -9.900 1.00 29.23 365 LEU A C 1
ATOM 3045 O O . LEU A 1 365 ? 56.143 26.679 -10.667 1.00 29.23 365 LEU A O 1
ATOM 3049 N N . THR A 1 366 ? 54.285 27.620 -9.757 1.00 31.19 366 THR A N 1
ATOM 3050 C CA . THR A 1 366 ? 54.317 29.026 -10.249 1.00 31.19 366 THR A CA 1
ATOM 3051 C C . THR A 1 366 ? 54.006 29.223 -11.747 1.00 31.19 366 THR A C 1
ATOM 3053 O O . THR A 1 366 ? 54.476 28.457 -12.569 1.00 31.19 366 THR A O 1
ATOM 3056 N N . LYS A 1 367 ? 53.207 30.189 -12.227 1.00 26.36 367 LYS A N 1
ATOM 3057 C CA . LYS A 1 367 ? 52.679 31.470 -11.722 1.00 26.36 367 LYS A CA 1
ATOM 3058 C C . LYS A 1 367 ? 51.279 31.738 -12.334 1.00 26.36 367 LYS A C 1
ATOM 3060 O O . LYS A 1 367 ? 50.990 31.264 -13.426 1.00 26.36 367 LYS A O 1
ATOM 3065 N N . ARG A 1 368 ? 50.463 32.538 -11.630 1.00 29.19 368 ARG A N 1
ATOM 3066 C CA . ARG A 1 368 ? 49.388 33.416 -12.172 1.00 29.19 368 ARG A CA 1
ATOM 3067 C C . ARG A 1 368 ? 49.980 34.433 -13.180 1.00 29.19 368 ARG A C 1
ATOM 3069 O O . ARG A 1 368 ? 51.196 34.632 -13.105 1.00 29.19 368 ARG A O 1
ATOM 3076 N N . PRO A 1 369 ? 49.214 35.127 -14.049 1.00 33.34 369 PRO A N 1
ATOM 3077 C CA . PRO A 1 369 ? 47.779 35.464 -13.993 1.00 33.34 369 PRO A CA 1
ATOM 3078 C C . PRO A 1 369 ? 46.863 34.551 -14.802 1.00 33.34 369 PRO A C 1
ATOM 3080 O O . PRO A 1 369 ? 47.281 34.094 -15.888 1.00 33.34 369 PRO A O 1
#

Sequence (369 aa):
MKVRSLDSPYEKILEEGMKRRKISYRAQDPIRDNPRYGMGYRYVADFVVMGKHCKIVVEVDGRYHQQPDRRIRDALRDYYMITHGYDDVLRFTTKEIRTNLEGCLDQIEERVRAMDMVRQRQRERKHLDARSITENPSADQVYSVVQEVAPLLADTNRKHPSSKTRFLRDFRRELQQRHFGLSYEMLHFHFPHLVSLLQQGVIEAFFSAYNIPFVLILGTQPFEKFEEHVRSVVQDPKIVKLLFHARINGGYLSSWKLFDPRHWVEISSGGTIRSDLFNPSIILKMKEKEAQELEKKILARYRRGLKAEKLEQKLRNTYRTIWKHRKERKVIVFSTAPKYSKRNCEGNCAAIGIRLSSKIPKRILTKRP

Radius of gyration: 31.82 Å; chains: 1; bounding box: 91×60×84 Å